Protein AF-A0A7V7DRE6-F1 (afdb_monomer_lite)

Foldseek 3Di:
DDDDDDDDPDDDPPPPVCPPVVVVVVVVVVVVCVVVQQVVQLVVLDDDDLPLPDFDDDAAPQFFRLLLVLLVLLCCLPVPSNQLQQDDPPGSSVVDQQSNLLSLLQLVLSLLVLVLCLVFDVLSVQLNVLSPPDSRADCADPVCRPDRDDHNSNSNNSSSVSSVVQRVCSSVVNTHDDLDPVSLVVLLVSLVVVLVVLVVLLVVCVPPDDPPDCSNSSSVSSSSNNVSNSLNSLVSVCVVNVVVCVVVVNNVVSVVVSD

pLDDT: mean 89.09, std 13.13, range [39.09, 98.75]

Sequence (259 aa):
MTEPLSDLATASRWSWLFGRRLPILVGVGVLLALALYYPVGAWRASVVDDNPHFAPGPLAPGQSQAIALAALLIRREIDQHGWAPNKPFFMPAAILTDMPNFQKGVMVGIGRFAREVSDLDGDLARAAELLQYPATTWMIDPSAPWAHTLSAEKQYRNAARGFESFNQKLAAQQGNFPHRRDRLAALVEAFADELDQQAALLDGVASGTSWFDRQPERVFYSGKGRAYAALMLLTSLGEDFAPDLAETGLTESWRKMLA

Secondary structure (DSSP, 8-state):
----------S-SSHHHHHTTHHHHHHHHHHHHHHHHHHHHHHHH------TT----PPPTT--HHHHHHHHHHHIIIIITT--TT--TTSGGGG-SHHHHHHHHHHHHHHHHHHHTGGG-HHHHHHHHHHTS-TT--SSBTTBTTS-PPPHHHHHHHHHHHHHHHHHHHHTTSS-----HHHHHHHHHHHHHHHHHHHHHHHHHTT---TT--HHHHHHHHHHHHHHHHHHHHHHHHHHTHHHHHHTT-HHHHHHHH-

Structure (mmCIF, N/CA/C/O backbone):
data_AF-A0A7V7DRE6-F1
#
_entry.id   AF-A0A7V7DRE6-F1
#
loop_
_atom_site.group_PDB
_atom_site.id
_atom_site.type_symbol
_atom_site.label_atom_id
_atom_site.label_alt_id
_atom_site.label_comp_id
_atom_site.label_asym_id
_atom_site.label_entity_id
_atom_site.label_seq_id
_atom_site.pdbx_PDB_ins_code
_atom_site.Cartn_x
_atom_site.Cartn_y
_atom_site.Cartn_z
_atom_site.occupancy
_atom_site.B_iso_or_equiv
_atom_site.auth_seq_id
_atom_site.auth_comp_id
_atom_site.auth_asym_id
_atom_site.auth_atom_id
_atom_site.pdbx_PDB_model_num
ATOM 1 N N . MET A 1 1 ? 21.424 -50.466 -83.106 1.00 39.09 1 MET A N 1
ATOM 2 C CA . MET A 1 1 ? 22.253 -50.917 -81.970 1.00 39.09 1 MET A CA 1
ATOM 3 C C . MET A 1 1 ? 22.238 -49.812 -80.922 1.00 39.09 1 MET A C 1
ATOM 5 O O . MET A 1 1 ? 22.469 -48.675 -81.304 1.00 39.09 1 MET A O 1
ATOM 9 N N . THR A 1 2 ? 21.905 -50.191 -79.679 1.00 41.28 2 THR A N 1
ATOM 10 C CA . THR A 1 2 ? 22.141 -49.515 -78.376 1.00 41.28 2 THR A CA 1
ATOM 11 C C . THR A 1 2 ? 21.442 -48.175 -78.048 1.00 41.28 2 THR A C 1
ATOM 13 O O . THR A 1 2 ? 21.922 -47.112 -78.424 1.00 41.28 2 THR A O 1
ATOM 16 N N . GLU A 1 3 ? 20.372 -48.248 -77.237 1.00 53.09 3 GLU A N 1
ATOM 17 C CA . GLU A 1 3 ? 20.114 -47.358 -76.067 1.00 53.09 3 GLU A CA 1
ATOM 18 C C . GLU A 1 3 ? 21.250 -47.507 -75.003 1.00 53.09 3 GLU A C 1
ATOM 20 O O . GLU A 1 3 ? 22.015 -48.463 -75.192 1.00 53.09 3 GLU A O 1
ATOM 25 N N . PRO A 1 4 ? 21.388 -46.734 -73.873 1.00 60.81 4 PRO A N 1
ATOM 26 C CA . PRO A 1 4 ? 20.390 -45.900 -73.143 1.00 60.81 4 PRO A CA 1
ATOM 27 C C . PRO A 1 4 ? 20.889 -44.604 -72.396 1.00 60.81 4 PRO A C 1
ATOM 29 O O . PRO A 1 4 ? 22.078 -44.335 -72.289 1.00 60.81 4 PRO A O 1
ATOM 32 N N . LEU A 1 5 ? 19.919 -43.872 -71.805 1.00 57.75 5 LEU A N 1
ATOM 33 C CA . LEU A 1 5 ? 19.905 -43.107 -70.522 1.00 57.75 5 LEU A CA 1
ATOM 34 C C . LEU A 1 5 ? 20.945 -41.996 -70.197 1.00 57.75 5 LEU A C 1
ATOM 36 O O . LEU A 1 5 ? 22.094 -42.278 -69.884 1.00 57.75 5 LEU A O 1
ATOM 40 N N . SER A 1 6 ? 20.456 -40.755 -70.031 1.00 51.44 6 SER A N 1
ATOM 41 C CA . SER A 1 6 ? 20.900 -39.792 -68.991 1.00 51.44 6 SER A CA 1
ATOM 42 C C . SER A 1 6 ? 19.855 -38.663 -68.891 1.00 51.44 6 SER A C 1
ATOM 44 O O . SER A 1 6 ? 19.665 -37.898 -69.831 1.00 51.44 6 SER A O 1
ATOM 46 N N . ASP A 1 7 ? 18.971 -38.671 -67.902 1.00 47.66 7 ASP A N 1
ATOM 47 C CA . ASP A 1 7 ? 19.160 -38.106 -66.556 1.00 47.66 7 ASP A CA 1
ATOM 48 C C . ASP A 1 7 ? 18.356 -36.808 -66.391 1.00 47.66 7 ASP A C 1
ATOM 50 O O . ASP A 1 7 ? 18.685 -35.740 -66.900 1.00 47.66 7 ASP A O 1
ATOM 54 N N . LEU A 1 8 ? 17.239 -36.961 -65.683 1.00 52.62 8 LEU A N 1
ATOM 55 C CA . LEU A 1 8 ? 16.728 -36.065 -64.649 1.00 52.62 8 LEU A CA 1
ATOM 56 C C . LEU A 1 8 ? 17.417 -34.685 -64.559 1.00 52.62 8 LEU A C 1
ATOM 58 O O . LEU A 1 8 ? 18.233 -34.435 -63.674 1.00 52.62 8 LEU A O 1
ATOM 62 N N . ALA A 1 9 ? 16.964 -33.712 -65.353 1.00 51.25 9 ALA A N 1
ATOM 63 C CA . ALA A 1 9 ? 17.081 -32.299 -64.978 1.00 51.25 9 ALA A CA 1
ATOM 64 C C . ALA A 1 9 ? 16.003 -31.953 -63.932 1.00 51.25 9 ALA A C 1
ATOM 66 O O . ALA A 1 9 ? 15.148 -31.084 -64.108 1.00 51.25 9 ALA A O 1
ATOM 67 N N . THR A 1 10 ? 16.037 -32.701 -62.831 1.00 51.53 10 THR A N 1
ATOM 68 C CA . THR A 1 10 ? 15.414 -32.380 -61.557 1.00 51.53 10 THR A CA 1
ATOM 69 C C . THR A 1 10 ? 15.882 -31.008 -61.080 1.00 51.53 10 THR A C 1
ATOM 71 O O . THR A 1 10 ? 17.072 -30.730 -60.979 1.00 51.53 10 THR A O 1
ATOM 74 N N . ALA A 1 11 ? 14.903 -30.173 -60.738 1.00 52.94 11 ALA A N 1
ATOM 75 C CA . ALA A 1 11 ? 14.897 -29.389 -59.508 1.00 52.94 11 ALA A CA 1
ATOM 76 C C . ALA A 1 11 ? 16.214 -28.692 -59.107 1.00 52.94 11 ALA A C 1
ATOM 78 O O . ALA A 1 11 ? 16.882 -29.115 -58.170 1.00 52.94 11 ALA A O 1
ATOM 79 N N . SER A 1 12 ? 16.559 -27.552 -59.715 1.00 56.12 12 SER A N 1
ATOM 80 C CA . SER A 1 12 ? 17.578 -26.680 -59.090 1.00 56.12 12 SER A CA 1
ATOM 81 C C . SER A 1 12 ? 17.479 -25.181 -59.377 1.00 56.12 12 SER A C 1
ATOM 83 O O . SER A 1 12 ? 18.333 -24.417 -58.939 1.00 56.12 12 SER A O 1
ATOM 85 N N . ARG A 1 13 ? 16.421 -24.690 -60.037 1.00 48.75 13 ARG A N 1
ATOM 86 C CA . ARG A 1 13 ? 16.284 -23.236 -60.272 1.00 48.75 13 ARG A CA 1
ATOM 87 C C . ARG A 1 13 ? 15.681 -22.453 -59.101 1.00 48.75 13 ARG A C 1
ATOM 89 O O . ARG A 1 13 ? 15.782 -21.231 -59.085 1.00 48.75 13 ARG A O 1
ATOM 96 N N . TRP A 1 14 ? 15.111 -23.137 -58.107 1.00 50.47 14 TRP A N 1
ATOM 97 C CA . TRP A 1 14 ? 14.490 -22.504 -56.935 1.00 50.47 14 TRP A CA 1
ATOM 98 C C . TRP A 1 14 ? 15.381 -22.508 -55.680 1.00 50.47 14 TRP A C 1
ATOM 100 O O . TRP A 1 14 ? 15.153 -21.708 -54.782 1.00 50.47 14 TRP A O 1
ATOM 110 N N . SER A 1 15 ? 16.435 -23.326 -55.598 1.00 52.41 15 SER A N 1
ATOM 111 C CA . SER A 1 15 ? 17.258 -23.438 -54.378 1.00 52.41 15 SER A CA 1
ATOM 112 C C . SER A 1 15 ? 18.244 -22.275 -54.170 1.00 52.41 15 SER A C 1
ATOM 114 O O . SER A 1 15 ? 18.598 -21.964 -53.034 1.00 52.41 15 SER A O 1
ATOM 116 N N . TRP A 1 16 ? 18.650 -21.567 -55.231 1.00 49.34 16 TRP A N 1
ATOM 117 C CA . TRP A 1 16 ? 19.646 -20.486 -55.132 1.00 49.34 16 TRP A CA 1
ATOM 118 C C . TRP A 1 16 ? 19.066 -19.118 -54.726 1.00 49.34 16 TRP A C 1
ATOM 120 O O . TRP A 1 16 ? 19.723 -18.350 -54.022 1.00 49.34 16 TRP A O 1
ATOM 130 N N . LEU A 1 17 ? 17.817 -18.814 -55.103 1.00 51.38 17 LEU A N 1
ATOM 131 C CA . LEU A 1 17 ? 17.160 -17.546 -54.740 1.00 51.38 17 LEU A CA 1
ATOM 132 C C . LEU A 1 17 ? 16.666 -17.527 -53.283 1.00 51.38 17 LEU A C 1
ATOM 134 O O . LEU A 1 17 ? 16.619 -16.459 -52.667 1.00 51.38 17 LEU A O 1
ATOM 138 N N . PHE A 1 18 ? 16.368 -18.696 -52.707 1.00 52.72 18 PHE A N 1
ATOM 139 C CA . PHE A 1 18 ? 15.939 -18.827 -51.311 1.00 52.72 18 PHE A CA 1
ATOM 140 C C . PHE A 1 18 ? 17.111 -18.963 -50.317 1.00 52.72 18 PHE A C 1
ATOM 142 O O . PHE A 1 18 ? 16.960 -18.581 -49.160 1.00 52.72 18 PHE A O 1
ATOM 149 N N . GLY A 1 19 ? 18.303 -19.399 -50.748 1.00 57.69 19 GLY A N 1
ATOM 150 C CA . GLY A 1 19 ? 19.440 -19.648 -49.845 1.00 57.69 19 GLY A CA 1
ATOM 151 C C . GLY A 1 19 ? 20.119 -18.402 -49.249 1.00 57.69 19 GLY A C 1
ATOM 152 O O . GLY A 1 19 ? 20.556 -18.438 -48.103 1.00 57.69 19 GLY A O 1
ATOM 153 N N . ARG A 1 20 ? 20.195 -17.276 -49.981 1.00 62.53 20 ARG A N 1
ATOM 154 C CA . ARG A 1 20 ? 20.875 -16.041 -49.505 1.00 62.53 20 ARG A CA 1
ATOM 155 C C . ARG A 1 20 ? 19.958 -15.022 -48.830 1.00 62.53 20 ARG A C 1
ATOM 157 O O . ARG A 1 20 ? 20.445 -14.188 -48.074 1.00 62.53 20 ARG A O 1
ATOM 164 N N . ARG A 1 21 ? 18.649 -15.066 -49.094 1.00 71.19 21 ARG A N 1
ATOM 165 C CA . ARG A 1 21 ? 17.671 -14.125 -48.513 1.00 71.19 21 ARG A CA 1
ATOM 166 C C . ARG A 1 21 ? 17.107 -14.609 -47.183 1.00 71.19 21 ARG A C 1
ATOM 168 O O . ARG A 1 21 ? 16.810 -13.783 -46.331 1.00 71.19 21 ARG A O 1
ATOM 175 N N . LEU A 1 22 ? 17.023 -15.924 -46.982 1.00 78.62 22 LEU A N 1
ATOM 176 C CA . LEU A 1 22 ? 16.570 -16.521 -45.729 1.00 78.62 22 LEU A CA 1
ATOM 177 C C . LEU A 1 22 ? 17.386 -16.067 -44.499 1.00 78.62 22 LEU A C 1
ATOM 179 O O . LEU A 1 22 ? 16.757 -15.604 -43.555 1.00 78.62 22 LEU A O 1
ATOM 183 N N . PRO A 1 23 ? 18.737 -16.085 -44.482 1.00 83.81 23 PRO A N 1
ATOM 184 C CA . PRO A 1 23 ? 19.493 -15.613 -43.316 1.00 83.81 23 PRO A CA 1
ATOM 185 C C . PRO A 1 23 ? 19.325 -14.108 -43.062 1.00 83.81 23 PRO A C 1
ATOM 187 O O . PRO A 1 23 ? 19.325 -13.685 -41.912 1.00 83.81 23 PRO A O 1
ATOM 190 N N . ILE A 1 24 ? 19.128 -13.301 -44.112 1.00 86.31 24 ILE A N 1
ATOM 191 C CA . ILE A 1 24 ? 18.864 -11.860 -43.983 1.00 86.31 24 ILE A CA 1
ATOM 192 C C . ILE A 1 24 ? 17.478 -11.630 -43.374 1.00 86.31 24 ILE A C 1
ATOM 194 O O . ILE A 1 24 ? 17.352 -10.851 -42.439 1.00 86.31 24 ILE A O 1
ATOM 198 N N . LEU A 1 25 ? 16.447 -12.328 -43.856 1.00 88.19 25 LEU A N 1
ATOM 199 C CA . LEU A 1 25 ? 15.087 -12.233 -43.315 1.00 88.19 25 LEU A CA 1
ATOM 200 C C . LEU A 1 25 ? 15.008 -12.744 -41.873 1.00 88.19 25 LEU A C 1
ATOM 202 O O . LEU A 1 25 ? 14.359 -12.115 -41.044 1.00 88.19 25 LEU A O 1
ATOM 206 N N . VAL A 1 26 ? 15.707 -13.839 -41.557 1.00 88.12 26 VAL A N 1
ATOM 207 C CA . VAL A 1 26 ? 15.845 -14.344 -40.184 1.00 88.12 26 VAL A CA 1
ATOM 208 C C . VAL A 1 26 ? 16.569 -13.317 -39.312 1.00 88.12 26 VAL A C 1
ATOM 210 O O . VAL A 1 26 ? 16.088 -13.005 -38.228 1.00 88.12 26 VAL A O 1
ATOM 213 N N . GLY A 1 27 ? 17.670 -12.730 -39.791 1.00 90.88 27 GLY A N 1
ATOM 214 C CA . GLY A 1 27 ? 18.402 -11.684 -39.073 1.00 90.88 27 GLY A CA 1
ATOM 215 C C . GLY A 1 27 ? 17.555 -10.438 -38.803 1.00 90.88 27 GLY A C 1
ATOM 216 O O . GLY A 1 27 ? 17.507 -9.959 -37.674 1.00 90.88 27 GLY A O 1
ATOM 217 N N . VAL A 1 28 ? 16.822 -9.952 -39.809 1.00 92.00 28 VAL A N 1
ATOM 218 C CA . VAL A 1 28 ? 15.864 -8.841 -39.674 1.00 92.00 28 VAL A CA 1
ATOM 219 C C . VAL A 1 28 ? 14.754 -9.202 -38.685 1.00 92.00 28 VAL A C 1
ATOM 221 O O . VAL A 1 28 ? 14.414 -8.388 -37.832 1.00 92.00 28 VAL A O 1
ATOM 224 N N . GLY A 1 29 ? 14.227 -10.427 -38.749 1.00 92.94 29 GLY A N 1
ATOM 225 C CA . GLY A 1 29 ? 13.219 -10.924 -37.813 1.00 92.94 29 GLY A CA 1
ATOM 226 C C . GLY A 1 29 ? 13.711 -10.950 -36.364 1.00 92.94 29 GLY A C 1
ATOM 227 O O . GLY A 1 29 ? 13.001 -10.489 -35.475 1.00 92.94 29 GLY A O 1
ATOM 228 N N . VAL A 1 30 ? 14.940 -11.414 -36.118 1.00 91.25 30 VAL A N 1
ATOM 229 C CA . VAL A 1 30 ? 15.561 -11.411 -34.781 1.00 91.25 30 VAL A CA 1
ATOM 230 C C . VAL A 1 30 ? 15.785 -9.985 -34.280 1.00 91.25 30 VAL A C 1
ATOM 232 O O . VAL A 1 30 ? 15.459 -9.685 -33.134 1.00 91.25 30 VAL A O 1
ATOM 235 N N . LEU A 1 31 ? 16.291 -9.086 -35.128 1.00 91.19 31 LEU A N 1
ATOM 236 C CA . LEU A 1 31 ? 16.482 -7.679 -34.764 1.00 91.19 31 LEU A CA 1
ATOM 237 C C . LEU A 1 31 ? 15.157 -6.996 -34.417 1.00 91.19 31 LEU A C 1
ATOM 239 O O . LEU A 1 31 ? 15.080 -6.292 -33.414 1.00 91.19 31 LEU A O 1
ATOM 243 N N . LEU A 1 32 ? 14.106 -7.239 -35.203 1.00 93.06 32 LEU A N 1
ATOM 244 C CA . LEU A 1 32 ? 12.763 -6.741 -34.910 1.00 93.06 32 LEU A CA 1
ATOM 245 C C . LEU A 1 32 ? 12.221 -7.319 -33.602 1.00 93.06 32 LEU A C 1
ATOM 247 O O . LEU A 1 32 ? 11.666 -6.573 -32.802 1.00 93.06 32 LEU A O 1
ATOM 251 N N . ALA A 1 33 ? 12.413 -8.614 -33.346 1.00 90.00 33 ALA A N 1
ATOM 252 C CA . ALA A 1 33 ? 11.997 -9.235 -32.092 1.00 90.00 33 ALA A CA 1
ATOM 253 C C . ALA A 1 33 ? 12.708 -8.608 -30.880 1.00 90.00 33 ALA A C 1
ATOM 255 O O . ALA A 1 33 ? 12.054 -8.294 -29.888 1.00 90.00 33 ALA A O 1
ATOM 256 N N . LEU A 1 34 ? 14.018 -8.355 -30.973 1.00 88.94 34 LEU A N 1
ATOM 257 C CA . LEU A 1 34 ? 14.787 -7.672 -29.927 1.00 88.94 34 LEU A CA 1
ATOM 258 C C . LEU A 1 34 ? 14.337 -6.217 -29.734 1.00 88.94 34 LEU A C 1
ATOM 260 O O . LEU A 1 34 ? 14.198 -5.766 -28.599 1.00 88.94 34 LEU A O 1
ATOM 264 N N . ALA A 1 35 ? 14.063 -5.496 -30.825 1.00 90.31 35 ALA A N 1
ATOM 265 C CA . ALA A 1 35 ? 13.578 -4.119 -30.772 1.00 90.31 35 ALA A CA 1
ATOM 266 C C . ALA A 1 35 ? 12.166 -4.018 -30.167 1.00 90.31 35 ALA A C 1
ATOM 268 O O . ALA A 1 35 ? 11.882 -3.084 -29.420 1.00 90.31 35 ALA A O 1
ATOM 269 N N . LEU A 1 36 ? 11.289 -4.985 -30.460 1.00 94.06 36 LEU A N 1
ATOM 270 C CA . LEU A 1 36 ? 9.908 -5.017 -29.971 1.00 94.06 36 LEU A CA 1
ATOM 271 C C . LEU A 1 36 ? 9.765 -5.609 -28.565 1.00 94.06 36 LEU A C 1
ATOM 273 O O . LEU A 1 36 ? 8.758 -5.350 -27.907 1.00 94.06 36 LEU A O 1
ATOM 277 N N . TYR A 1 37 ? 10.756 -6.364 -28.084 1.00 93.50 37 TYR A N 1
ATOM 278 C CA . TYR A 1 37 ? 10.716 -7.035 -26.782 1.00 93.50 37 TYR A CA 1
ATOM 279 C C . TYR A 1 37 ? 10.387 -6.075 -25.630 1.00 93.50 37 TYR A C 1
ATOM 281 O O . TYR A 1 37 ? 9.471 -6.332 -24.846 1.00 93.50 37 TYR A O 1
ATOM 289 N N . TYR A 1 38 ? 11.087 -4.942 -25.561 1.00 92.25 38 TYR A N 1
ATOM 290 C CA . TYR A 1 38 ? 10.862 -3.928 -24.532 1.00 92.25 38 TYR A CA 1
ATOM 291 C C . TYR A 1 38 ? 9.513 -3.205 -24.662 1.00 92.25 38 TYR A C 1
ATOM 293 O O . TYR A 1 38 ? 8.761 -3.242 -23.692 1.00 92.25 38 TYR A O 1
ATOM 301 N N . PRO A 1 39 ? 9.145 -2.574 -25.796 1.00 92.94 39 PRO A N 1
ATOM 302 C CA . PRO A 1 39 ? 7.887 -1.832 -25.885 1.00 92.94 39 PRO A CA 1
ATOM 303 C C . PRO A 1 39 ? 6.652 -2.732 -25.754 1.00 92.94 39 PRO A C 1
ATOM 305 O O . PRO A 1 39 ? 5.734 -2.390 -25.014 1.00 92.94 39 PRO A O 1
ATOM 308 N N . VAL A 1 40 ? 6.630 -3.905 -26.400 1.00 92.88 40 VAL A N 1
ATOM 309 C CA . VAL A 1 40 ? 5.489 -4.835 -26.306 1.00 92.88 40 VAL A CA 1
ATOM 310 C C . VAL A 1 40 ? 5.401 -5.442 -24.908 1.00 92.88 40 VAL A C 1
ATOM 312 O O . VAL A 1 40 ? 4.314 -5.532 -24.337 1.00 92.88 40 VAL A O 1
ATOM 315 N N . GLY A 1 41 ? 6.540 -5.837 -24.334 1.00 92.31 41 GLY A N 1
ATOM 316 C CA . GLY A 1 41 ? 6.580 -6.389 -22.986 1.00 92.31 41 GLY A CA 1
ATOM 317 C C . GLY A 1 41 ? 6.180 -5.368 -21.920 1.00 92.31 41 GLY A C 1
ATOM 318 O O . GLY A 1 41 ? 5.417 -5.707 -21.021 1.00 92.31 41 GLY A O 1
ATOM 319 N N . ALA A 1 42 ? 6.643 -4.121 -22.035 1.00 91.75 42 ALA A N 1
ATOM 320 C CA . ALA A 1 42 ? 6.281 -3.034 -21.132 1.00 91.75 42 ALA A CA 1
ATOM 321 C C . ALA A 1 42 ? 4.793 -2.691 -21.247 1.00 91.75 42 ALA A C 1
ATOM 323 O O . ALA A 1 42 ? 4.120 -2.594 -20.228 1.00 91.75 42 ALA A O 1
ATOM 324 N N . TRP A 1 43 ? 4.256 -2.599 -22.468 1.00 92.19 43 TRP A N 1
ATOM 325 C CA . TRP A 1 43 ? 2.826 -2.383 -22.695 1.00 92.19 43 TRP A CA 1
ATOM 326 C C . TRP A 1 43 ? 1.967 -3.483 -22.063 1.00 92.19 43 TRP A C 1
ATOM 328 O O . TRP A 1 43 ? 0.983 -3.186 -21.395 1.00 92.19 43 TRP A O 1
ATOM 338 N N . ARG A 1 44 ? 2.364 -4.753 -22.214 1.00 91.94 44 ARG A N 1
ATOM 339 C CA . ARG A 1 44 ? 1.642 -5.884 -21.618 1.00 91.94 44 ARG A CA 1
ATOM 340 C C . ARG A 1 44 ? 1.747 -5.929 -20.092 1.00 91.94 44 ARG A C 1
ATOM 342 O O . ARG A 1 44 ? 0.808 -6.379 -19.446 1.00 91.94 44 ARG A O 1
ATOM 349 N N . ALA A 1 45 ? 2.892 -5.540 -19.534 1.00 90.50 45 ALA A N 1
ATOM 350 C CA . ALA A 1 45 ? 3.122 -5.552 -18.093 1.00 90.50 45 ALA A CA 1
ATOM 351 C C . ALA A 1 45 ? 2.498 -4.345 -17.379 1.00 90.50 45 ALA A C 1
ATOM 353 O O . ALA A 1 45 ? 2.180 -4.452 -16.204 1.00 90.50 45 ALA A O 1
ATOM 354 N N . SER A 1 46 ? 2.349 -3.208 -18.062 1.00 92.25 46 SER A N 1
ATOM 355 C CA . SER A 1 46 ? 1.915 -1.947 -17.464 1.00 92.25 46 SER A CA 1
ATOM 356 C C . SER A 1 46 ? 0.445 -1.976 -17.060 1.00 92.25 46 SER A C 1
ATOM 358 O O . SER A 1 46 ? -0.440 -1.767 -17.889 1.00 92.25 46 SER A O 1
ATOM 360 N N . VAL A 1 47 ? 0.195 -2.155 -15.765 1.00 93.31 47 VAL A N 1
ATOM 361 C CA . VAL A 1 47 ? -1.142 -2.090 -15.170 1.00 93.31 47 VAL A CA 1
ATOM 362 C C . VAL A 1 47 ? -1.116 -1.124 -13.988 1.00 93.31 47 VAL A C 1
ATOM 364 O O . VAL A 1 47 ? -0.413 -1.348 -13.007 1.00 93.31 47 VAL A O 1
ATOM 367 N N . VAL A 1 48 ? -1.882 -0.038 -14.088 1.00 95.56 48 VAL A N 1
ATOM 368 C CA . VAL A 1 48 ? -2.199 0.851 -12.962 1.00 95.56 48 VAL A CA 1
ATOM 369 C C . VAL A 1 48 ? -3.661 0.600 -12.620 1.00 95.56 48 VAL A C 1
ATOM 371 O O . VAL A 1 48 ? -4.545 1.102 -13.305 1.00 95.56 48 VAL A O 1
ATOM 374 N N . ASP A 1 49 ? -3.899 -0.241 -11.617 1.00 94.56 49 ASP A N 1
ATOM 375 C CA . ASP A 1 49 ? -5.243 -0.631 -11.187 1.00 94.56 49 ASP A CA 1
ATOM 376 C C . ASP A 1 49 ? -5.712 0.256 -10.027 1.00 94.56 49 ASP A C 1
ATOM 378 O O . ASP A 1 49 ? -5.426 0.001 -8.852 1.00 94.56 49 ASP A O 1
ATOM 382 N N . ASP A 1 50 ? -6.416 1.323 -10.385 1.00 95.00 50 ASP A N 1
ATOM 383 C CA . ASP A 1 50 ? -6.997 2.326 -9.495 1.00 95.00 50 ASP A CA 1
ATOM 384 C C . ASP A 1 50 ? -8.521 2.179 -9.350 1.00 95.00 50 ASP A C 1
ATOM 386 O O . ASP A 1 50 ? -9.208 3.150 -9.041 1.00 95.00 50 ASP A O 1
ATOM 390 N N . ASN A 1 51 ? -9.059 0.970 -9.557 1.00 96.44 51 ASN A N 1
ATOM 391 C CA . ASN A 1 51 ? -10.493 0.704 -9.455 1.00 96.44 51 ASN A CA 1
ATOM 392 C C . ASN A 1 51 ? -11.032 0.978 -8.030 1.00 96.44 51 ASN A C 1
ATOM 394 O O . ASN A 1 51 ? -10.763 0.183 -7.124 1.00 96.44 51 ASN A O 1
ATOM 398 N N . PRO A 1 52 ? -11.869 2.014 -7.821 1.00 94.69 52 PRO A N 1
ATOM 399 C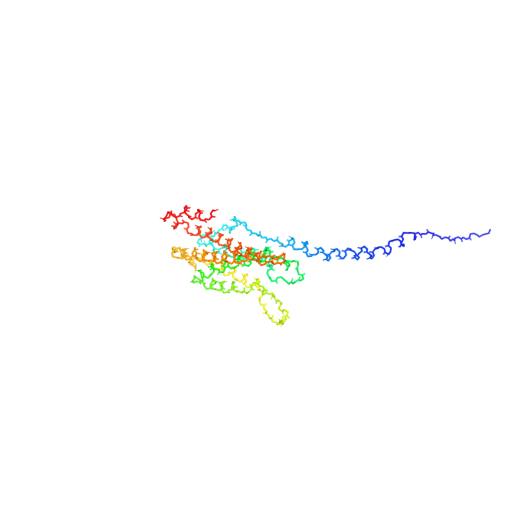 CA . PRO A 1 52 ? -12.373 2.376 -6.493 1.00 94.69 52 PRO A CA 1
ATOM 400 C C . PRO A 1 52 ? -13.408 1.381 -5.945 1.00 94.69 52 PRO A C 1
ATOM 402 O O . PRO A 1 52 ? -13.798 1.460 -4.785 1.00 94.69 52 PRO A O 1
ATOM 405 N N . HIS A 1 53 ? -13.873 0.439 -6.768 1.00 94.12 53 HIS A N 1
ATOM 406 C CA . HIS A 1 53 ? -14.843 -0.588 -6.384 1.00 94.12 53 HIS A CA 1
ATOM 407 C C . HIS A 1 53 ? -14.187 -1.922 -6.014 1.00 94.12 53 HIS A C 1
ATOM 409 O O . HIS A 1 53 ? -14.867 -2.943 -5.907 1.00 94.12 53 HIS A O 1
ATOM 415 N N . PHE A 1 54 ? -12.862 -1.951 -5.862 1.00 95.12 54 PHE A N 1
ATOM 416 C CA . PHE A 1 54 ? -12.157 -3.144 -5.423 1.00 95.12 54 PHE A CA 1
ATOM 417 C C . PHE A 1 54 ? -12.457 -3.445 -3.948 1.00 95.12 54 PHE A C 1
ATOM 419 O O . PHE A 1 54 ? -12.141 -2.659 -3.068 1.00 95.12 54 PHE A O 1
ATOM 426 N N . ALA A 1 55 ? -13.035 -4.599 -3.643 1.00 93.38 55 ALA A N 1
ATOM 427 C CA . ALA A 1 55 ? -13.396 -4.945 -2.272 1.00 93.38 55 ALA A CA 1
ATOM 428 C C . ALA A 1 55 ? -13.064 -6.409 -1.970 1.00 93.38 55 ALA A C 1
ATOM 430 O O . ALA A 1 55 ? -13.034 -7.237 -2.891 1.00 93.38 55 ALA A O 1
ATOM 431 N N . PRO A 1 56 ? -12.814 -6.758 -0.695 1.00 92.62 56 PRO A N 1
ATOM 432 C CA . PRO A 1 56 ? -12.835 -8.149 -0.275 1.00 92.62 56 PRO A CA 1
ATOM 433 C C . PRO A 1 56 ? -14.196 -8.792 -0.577 1.00 92.62 56 PRO A C 1
ATOM 435 O O . PRO A 1 56 ? -15.233 -8.133 -0.637 1.00 92.62 56 PRO A O 1
ATOM 438 N N . GLY A 1 57 ? -14.185 -10.110 -0.790 1.00 90.56 57 GLY A N 1
ATOM 439 C CA . GLY A 1 57 ? -15.421 -10.888 -0.868 1.00 90.56 57 GLY A CA 1
ATOM 440 C C . GLY A 1 57 ? -16.145 -10.955 0.486 1.00 90.56 57 GLY A C 1
ATOM 441 O O . GLY A 1 57 ? -15.654 -10.415 1.476 1.00 90.56 57 GLY A O 1
ATOM 442 N N . PRO A 1 58 ? -17.292 -11.654 0.559 1.00 90.75 58 PRO A N 1
ATOM 443 C CA . PRO A 1 58 ? -18.035 -11.816 1.806 1.00 90.75 58 PRO A CA 1
ATOM 444 C C . PRO A 1 58 ? -17.149 -12.362 2.933 1.00 90.75 58 PRO A C 1
ATOM 446 O O . PRO A 1 58 ? -16.500 -13.397 2.766 1.00 90.75 58 PRO A O 1
ATOM 449 N N . LEU A 1 59 ? -17.140 -11.669 4.072 1.00 93.88 59 LEU A N 1
ATOM 450 C CA . LEU A 1 59 ? -16.362 -12.050 5.246 1.00 93.88 59 LEU A CA 1
ATOM 451 C C . LEU A 1 59 ? -17.207 -12.795 6.284 1.00 93.88 59 LEU A C 1
ATOM 453 O O . LEU A 1 59 ? -18.432 -12.663 6.340 1.00 93.88 59 LEU A O 1
ATOM 457 N N . ALA A 1 60 ? -16.536 -13.583 7.123 1.00 92.19 60 ALA A N 1
ATOM 458 C CA . ALA A 1 60 ? -17.163 -14.212 8.277 1.00 92.19 60 ALA A CA 1
ATOM 459 C C . ALA A 1 60 ? -17.502 -13.161 9.356 1.00 92.19 60 ALA A C 1
ATOM 461 O O . ALA A 1 60 ? -16.825 -12.134 9.448 1.00 92.19 60 ALA A O 1
ATOM 462 N N . PRO A 1 61 ? -18.509 -13.411 10.214 1.00 89.12 61 PRO A N 1
ATOM 463 C CA . PRO A 1 61 ? -18.845 -12.499 11.304 1.00 89.12 61 PRO A CA 1
ATOM 464 C C . PRO A 1 61 ? -17.638 -12.177 12.196 1.00 89.12 61 PRO A C 1
ATOM 466 O O . PRO A 1 61 ? -16.879 -13.071 12.569 1.00 89.12 61 PRO A O 1
ATOM 469 N N . GLY A 1 62 ? -17.483 -10.899 12.549 1.00 90.25 62 GLY A N 1
ATOM 470 C CA . GLY A 1 62 ? -16.403 -10.400 13.407 1.00 90.25 62 GLY A CA 1
ATOM 471 C C . GLY A 1 62 ? -15.098 -10.062 12.682 1.00 90.25 62 GLY A C 1
ATOM 472 O O . GLY A 1 62 ? -14.240 -9.419 13.277 1.00 90.25 62 GLY A O 1
ATOM 473 N N . GLN A 1 63 ? -14.937 -10.450 11.415 1.00 95.50 63 GLN A N 1
ATOM 474 C CA . GLN A 1 63 ? -13.789 -10.039 10.604 1.00 95.50 63 GLN A CA 1
ATOM 475 C C . GLN A 1 63 ? -13.848 -8.551 10.242 1.00 95.50 63 GLN A C 1
ATOM 477 O O . GLN A 1 63 ? -14.930 -7.990 10.098 1.00 95.50 63 GLN A O 1
ATOM 482 N N . SER A 1 64 ? -12.675 -7.943 10.047 1.00 96.62 64 SER A N 1
ATOM 483 C CA . SER A 1 64 ? -12.539 -6.560 9.584 1.00 96.62 64 SER A CA 1
ATOM 484 C C . SER A 1 64 ? -12.357 -6.513 8.068 1.00 96.62 64 SER A C 1
ATOM 486 O O . SER A 1 64 ? -11.480 -7.181 7.503 1.00 96.62 64 SER A O 1
ATOM 488 N N . GLN A 1 65 ? -13.157 -5.670 7.423 1.00 97.12 65 GLN A N 1
ATOM 489 C CA . GLN A 1 65 ? -13.067 -5.340 6.007 1.00 97.12 65 GLN A CA 1
ATOM 490 C C . GLN A 1 65 ? -11.751 -4.634 5.696 1.00 97.12 65 GLN A C 1
ATOM 492 O O . GLN A 1 65 ? -11.084 -4.988 4.724 1.00 97.12 65 GLN A O 1
ATOM 497 N N . ALA A 1 66 ? -11.316 -3.690 6.538 1.00 97.44 66 ALA A N 1
ATOM 498 C CA . ALA A 1 66 ? -10.073 -2.954 6.315 1.00 97.44 66 ALA A CA 1
ATOM 499 C C . ALA A 1 66 ? -8.834 -3.862 6.387 1.00 97.44 66 ALA A C 1
ATOM 501 O O . ALA A 1 66 ? -7.945 -3.774 5.537 1.00 97.44 66 ALA A O 1
ATOM 502 N N . ILE A 1 67 ? -8.792 -4.788 7.353 1.00 98.06 67 ILE A N 1
ATOM 503 C CA . ILE A 1 67 ? -7.715 -5.783 7.470 1.00 98.06 67 ILE A CA 1
ATOM 504 C C . ILE A 1 67 ? -7.718 -6.732 6.262 1.00 98.06 67 ILE A C 1
ATOM 506 O O . ILE A 1 67 ? -6.659 -7.006 5.690 1.00 98.06 67 ILE A O 1
ATOM 510 N N . ALA A 1 68 ? -8.894 -7.222 5.851 1.00 98.44 68 ALA A N 1
ATOM 511 C CA . ALA A 1 68 ? -9.021 -8.092 4.683 1.00 98.44 68 ALA A CA 1
ATOM 512 C C . ALA A 1 68 ? -8.560 -7.394 3.398 1.00 98.44 68 ALA A C 1
ATOM 514 O O . ALA A 1 68 ? -7.799 -7.964 2.612 1.00 98.44 68 ALA A O 1
ATOM 515 N N . LEU A 1 69 ? -8.986 -6.145 3.202 1.00 98.62 69 LEU A N 1
ATOM 516 C CA . LEU A 1 69 ? -8.615 -5.335 2.054 1.00 98.62 69 LEU A CA 1
ATOM 517 C C . LEU A 1 69 ? -7.106 -5.065 2.017 1.00 98.62 69 LEU A C 1
ATOM 519 O O . LEU A 1 69 ? -6.507 -5.178 0.950 1.00 98.62 69 LEU A O 1
ATOM 523 N N . ALA A 1 70 ? -6.475 -4.747 3.153 1.00 98.69 70 ALA A N 1
ATOM 524 C CA . ALA A 1 70 ? -5.032 -4.517 3.220 1.00 98.69 70 ALA A CA 1
ATOM 525 C C . ALA A 1 70 ? -4.242 -5.730 2.699 1.00 98.69 70 ALA A C 1
ATOM 527 O O . ALA A 1 70 ? -3.368 -5.583 1.841 1.00 98.69 70 ALA A O 1
ATOM 528 N N . ALA A 1 71 ? -4.592 -6.940 3.151 1.00 98.69 71 ALA A N 1
ATOM 529 C CA . ALA A 1 71 ? -4.003 -8.171 2.626 1.00 98.69 71 ALA A CA 1
ATOM 530 C C . ALA A 1 71 ? -4.253 -8.325 1.121 1.00 98.69 71 ALA A C 1
ATOM 532 O O . ALA A 1 71 ? -3.334 -8.620 0.352 1.00 98.69 71 ALA A O 1
ATOM 533 N N . LEU A 1 72 ? -5.499 -8.111 0.702 1.00 98.31 72 LEU A N 1
ATOM 534 C CA . LEU A 1 72 ? -5.935 -8.327 -0.668 1.00 98.31 72 LEU A CA 1
ATOM 535 C C . LEU A 1 72 ? -5.252 -7.370 -1.657 1.00 98.31 72 LEU A C 1
ATOM 537 O O . LEU A 1 72 ? -4.835 -7.808 -2.727 1.00 98.31 72 LEU A O 1
ATOM 541 N N . LEU A 1 73 ? -5.073 -6.098 -1.296 1.00 98.56 73 LEU A N 1
ATOM 542 C CA . LEU A 1 73 ? -4.338 -5.121 -2.101 1.00 98.56 73 LEU A CA 1
ATOM 543 C C . LEU A 1 73 ? -2.869 -5.522 -2.269 1.00 98.56 73 LEU A C 1
ATOM 545 O O . LEU A 1 73 ? -2.353 -5.493 -3.387 1.00 98.56 73 LEU A O 1
ATOM 549 N N . ILE A 1 74 ? -2.207 -5.974 -1.196 1.00 98.56 74 ILE A N 1
ATOM 550 C CA . ILE A 1 74 ? -0.827 -6.474 -1.285 1.00 98.56 74 ILE A CA 1
ATOM 551 C C . ILE A 1 74 ? -0.751 -7.661 -2.257 1.00 98.56 74 ILE A C 1
ATOM 553 O O . ILE A 1 74 ? 0.102 -7.691 -3.147 1.00 98.56 74 ILE A O 1
ATOM 557 N N . ARG A 1 75 ? -1.654 -8.639 -2.103 1.00 98.25 75 ARG A N 1
ATOM 558 C CA . ARG A 1 75 ? -1.740 -9.819 -2.979 1.00 98.25 75 ARG A CA 1
ATOM 559 C C . ARG A 1 75 ? -1.989 -9.424 -4.428 1.00 98.25 75 ARG A C 1
ATOM 561 O O . ARG A 1 75 ? -1.347 -9.969 -5.318 1.00 98.25 75 ARG A O 1
ATOM 568 N N . ARG A 1 76 ? -2.881 -8.467 -4.675 1.00 97.62 76 ARG A N 1
ATOM 569 C CA . ARG A 1 76 ? -3.182 -7.962 -6.016 1.00 97.62 76 ARG A CA 1
ATOM 570 C C . ARG A 1 76 ? -1.932 -7.400 -6.690 1.00 97.62 76 ARG A C 1
ATOM 572 O O . ARG A 1 76 ? -1.578 -7.850 -7.777 1.00 97.62 76 ARG A O 1
ATOM 579 N N . GLU A 1 77 ? -1.221 -6.488 -6.028 1.00 97.56 77 GLU A N 1
ATOM 580 C CA . GLU A 1 77 ? -0.036 -5.858 -6.625 1.00 97.56 77 GLU A CA 1
ATOM 581 C C . GLU A 1 77 ? 1.105 -6.844 -6.886 1.00 97.56 77 GLU A C 1
ATOM 583 O O . GLU A 1 77 ? 1.843 -6.712 -7.862 1.00 97.56 77 GLU A O 1
ATOM 588 N N . ILE A 1 78 ? 1.261 -7.850 -6.027 1.00 95.62 78 ILE A N 1
ATOM 589 C CA . ILE A 1 78 ? 2.398 -8.769 -6.112 1.00 95.62 78 ILE A CA 1
ATOM 590 C C . ILE A 1 78 ? 2.088 -9.988 -6.969 1.00 95.62 78 ILE A C 1
ATOM 592 O O . ILE A 1 78 ? 2.905 -10.359 -7.815 1.00 95.62 78 ILE A O 1
ATOM 596 N N . ASP A 1 79 ? 0.955 -10.637 -6.713 1.00 96.06 79 ASP A N 1
ATOM 597 C CA . ASP A 1 79 ? 0.626 -11.948 -7.264 1.00 96.06 79 ASP A CA 1
ATOM 598 C C . ASP A 1 79 ? -0.218 -11.841 -8.545 1.00 96.06 79 ASP A C 1
ATOM 600 O O . ASP A 1 79 ? -0.081 -12.704 -9.410 1.00 96.06 79 ASP A O 1
ATOM 604 N N . GLN A 1 80 ? -1.041 -10.794 -8.709 1.00 94.44 80 GLN A N 1
ATOM 605 C CA . GLN A 1 80 ? -1.856 -10.604 -9.922 1.00 94.44 80 GLN A CA 1
ATOM 606 C C . GLN A 1 80 ? -1.161 -9.710 -10.953 1.00 94.44 80 GLN A C 1
ATOM 608 O O . GLN A 1 80 ? -0.966 -10.125 -12.094 1.00 94.44 80 GLN A O 1
ATOM 613 N N . HIS A 1 81 ? -0.746 -8.507 -10.549 1.00 93.81 81 HIS A N 1
ATOM 614 C CA . HIS A 1 81 ? -0.133 -7.529 -11.461 1.00 93.81 81 HIS A CA 1
ATOM 615 C C . HIS A 1 81 ? 1.368 -7.757 -11.651 1.00 93.81 81 HIS A C 1
ATOM 617 O O . HIS A 1 81 ? 1.948 -7.373 -12.664 1.00 93.81 81 HIS A O 1
ATOM 623 N N . GLY A 1 82 ? 1.996 -8.446 -10.699 1.00 93.06 82 GLY A N 1
ATOM 624 C CA . GLY A 1 82 ? 3.432 -8.651 -10.673 1.00 93.06 82 GLY A CA 1
ATOM 625 C C . GLY A 1 82 ? 4.155 -7.425 -10.126 1.00 93.06 82 GLY A C 1
ATOM 626 O O . GLY A 1 82 ? 3.974 -6.296 -10.577 1.00 93.06 82 GLY A O 1
ATOM 627 N N . TRP A 1 83 ? 5.040 -7.658 -9.161 1.00 95.25 83 TRP A N 1
ATOM 628 C CA . TRP A 1 83 ? 5.803 -6.580 -8.540 1.00 95.25 83 TRP A CA 1
ATOM 629 C C . TRP A 1 83 ? 6.856 -6.013 -9.502 1.00 95.25 83 TRP A C 1
ATOM 631 O O . TRP A 1 83 ? 7.886 -6.647 -9.741 1.00 95.25 83 TRP A O 1
ATOM 641 N N . ALA A 1 84 ? 6.590 -4.844 -10.081 1.00 95.19 84 ALA A N 1
ATOM 642 C CA . ALA A 1 84 ? 7.467 -4.170 -11.035 1.00 95.19 84 ALA A CA 1
ATOM 643 C C . ALA A 1 84 ? 8.698 -3.452 -10.411 1.00 95.19 84 ALA A C 1
ATOM 645 O O . ALA A 1 84 ? 9.750 -3.444 -11.054 1.00 95.19 84 ALA A O 1
ATOM 646 N N . PRO A 1 85 ? 8.644 -2.885 -9.181 1.00 95.19 85 PRO A N 1
ATOM 647 C CA . PRO A 1 85 ? 9.714 -2.051 -8.618 1.00 95.19 85 PRO A CA 1
ATOM 648 C C . PRO A 1 85 ? 11.106 -2.669 -8.497 1.00 95.19 85 PRO A C 1
ATOM 650 O O . PRO A 1 85 ? 12.083 -1.925 -8.477 1.00 95.19 85 PRO A O 1
ATOM 653 N N . ASN A 1 86 ? 11.222 -3.992 -8.399 1.00 92.38 86 ASN A N 1
ATOM 654 C CA . ASN A 1 86 ? 12.509 -4.684 -8.294 1.00 92.38 86 ASN A CA 1
ATOM 655 C C . ASN A 1 86 ? 12.823 -5.558 -9.519 1.00 92.38 86 ASN A C 1
ATOM 657 O O . ASN A 1 86 ? 13.679 -6.444 -9.443 1.00 92.38 86 ASN A O 1
ATOM 661 N N . LYS A 1 87 ? 12.115 -5.361 -10.640 1.00 91.25 87 LYS A N 1
ATOM 662 C CA . LYS A 1 87 ? 12.389 -6.129 -11.855 1.00 91.25 87 LYS A CA 1
ATOM 663 C C . LYS A 1 87 ? 13.761 -5.746 -12.418 1.00 91.25 87 LYS A C 1
ATOM 665 O O . LYS A 1 87 ? 14.071 -4.559 -12.519 1.00 91.25 87 LYS A O 1
ATOM 670 N N . PRO A 1 88 ? 14.591 -6.733 -12.797 1.00 88.75 88 PRO A N 1
ATOM 671 C CA . PRO A 1 88 ? 15.926 -6.465 -13.307 1.00 88.75 88 PRO A CA 1
ATOM 672 C C . PRO A 1 88 ? 15.865 -5.818 -14.695 1.00 88.75 88 PRO A C 1
ATOM 674 O O . PRO A 1 88 ? 14.906 -6.012 -15.441 1.00 88.75 88 PRO A O 1
ATOM 677 N N . PHE A 1 89 ? 16.928 -5.103 -15.070 1.00 88.00 89 PHE A N 1
ATOM 678 C CA . PHE A 1 89 ? 16.999 -4.289 -16.294 1.00 88.00 89 PHE A CA 1
ATOM 679 C C . PHE A 1 89 ? 16.678 -5.042 -17.602 1.00 88.00 89 PHE A C 1
ATOM 681 O O . PHE A 1 89 ? 16.258 -4.426 -18.580 1.00 88.00 89 PHE A O 1
ATOM 688 N N . PHE A 1 90 ? 16.869 -6.366 -17.639 1.00 87.44 90 PHE A N 1
ATOM 689 C CA . PHE A 1 90 ? 16.584 -7.218 -18.802 1.00 87.44 90 PHE A CA 1
ATOM 690 C C . PHE A 1 90 ? 15.106 -7.634 -18.926 1.00 87.44 90 PHE A C 1
ATOM 692 O O . PHE A 1 90 ? 14.721 -8.290 -19.897 1.00 87.44 90 PHE A O 1
ATOM 699 N N . MET A 1 91 ? 14.262 -7.282 -17.953 1.00 91.12 91 MET A N 1
ATOM 700 C CA . MET A 1 91 ? 12.816 -7.465 -18.046 1.00 91.12 91 MET A CA 1
ATOM 701 C C . MET A 1 91 ? 12.152 -6.192 -18.588 1.00 91.12 91 MET A C 1
ATOM 703 O O . MET A 1 91 ? 12.478 -5.100 -18.124 1.00 91.12 91 MET A O 1
ATOM 707 N N . PRO A 1 92 ? 11.165 -6.298 -19.498 1.00 91.50 92 PRO A N 1
ATOM 708 C CA . PRO A 1 92 ? 10.496 -5.134 -20.075 1.00 91.50 92 PRO A CA 1
ATOM 709 C C . PRO A 1 92 ? 9.850 -4.213 -19.036 1.00 91.50 92 PRO A C 1
ATOM 711 O O . PRO A 1 92 ? 9.864 -3.003 -19.207 1.00 91.50 92 PRO A O 1
ATOM 714 N N . ALA A 1 93 ? 9.356 -4.758 -17.920 1.00 90.62 93 ALA A N 1
ATOM 715 C CA . ALA A 1 93 ? 8.778 -3.967 -16.833 1.00 90.62 93 ALA A CA 1
ATOM 716 C C . ALA A 1 93 ? 9.770 -2.972 -16.188 1.00 90.62 93 ALA A C 1
ATOM 718 O O . ALA A 1 93 ? 9.335 -1.993 -15.591 1.00 90.62 9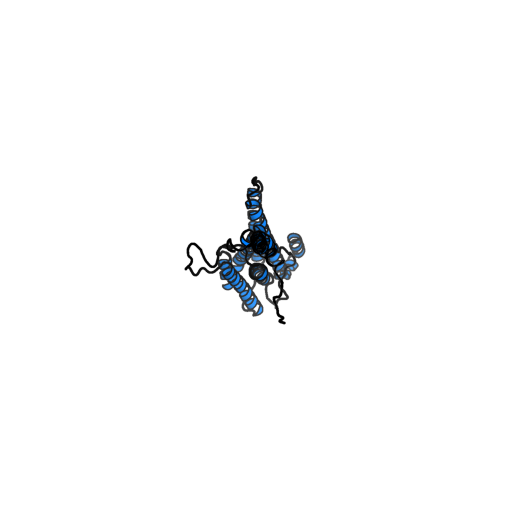3 ALA A O 1
ATOM 719 N N . ALA A 1 94 ? 11.086 -3.172 -16.331 1.00 89.06 94 ALA A N 1
ATOM 720 C CA . ALA A 1 94 ? 12.099 -2.300 -15.732 1.00 89.06 94 ALA A CA 1
ATOM 721 C C . ALA A 1 94 ? 12.159 -0.893 -16.353 1.00 89.06 94 ALA A C 1
ATO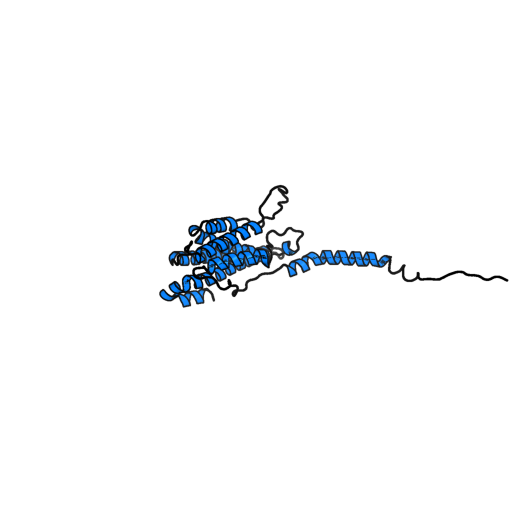M 723 O O . ALA A 1 94 ? 12.708 0.019 -15.740 1.00 89.06 94 ALA A O 1
ATOM 724 N N . ILE A 1 95 ? 11.605 -0.696 -17.557 1.00 89.75 95 ILE A N 1
ATOM 725 C CA . ILE A 1 95 ? 11.546 0.634 -18.190 1.00 89.75 95 ILE A CA 1
ATOM 726 C C . ILE A 1 95 ? 10.312 1.436 -17.760 1.00 89.75 95 ILE A C 1
ATOM 728 O O . ILE A 1 95 ? 10.232 2.634 -18.056 1.00 89.75 95 ILE A O 1
ATOM 732 N N . LEU A 1 96 ? 9.352 0.778 -17.096 1.00 93.12 96 LEU A N 1
ATOM 733 C CA . LEU A 1 96 ? 8.118 1.398 -16.633 1.00 93.12 96 LEU A CA 1
ATOM 734 C C . LEU A 1 96 ? 8.417 2.413 -15.534 1.00 93.12 96 LEU A C 1
ATOM 736 O O . LEU A 1 96 ? 9.302 2.228 -14.701 1.00 93.12 96 LEU A O 1
ATOM 740 N N . THR A 1 97 ? 7.647 3.493 -15.532 1.00 91.88 97 THR A N 1
ATOM 741 C CA . THR A 1 97 ? 7.704 4.511 -14.478 1.00 91.88 97 THR A CA 1
ATOM 742 C C . THR A 1 97 ? 6.396 4.503 -13.698 1.00 91.88 97 THR A C 1
ATOM 744 O O . THR A 1 97 ? 6.409 4.390 -12.480 1.00 91.88 97 THR A O 1
ATOM 747 N N . ASP A 1 98 ? 5.271 4.484 -14.393 1.00 95.19 98 ASP A N 1
ATOM 748 C CA . ASP A 1 98 ? 3.939 4.667 -13.823 1.00 95.19 98 ASP A CA 1
ATOM 749 C C . ASP A 1 98 ? 3.570 3.577 -12.806 1.00 95.19 98 ASP A C 1
ATOM 751 O O . ASP A 1 98 ? 3.499 3.823 -11.599 1.00 95.19 98 ASP A O 1
ATOM 755 N N . MET A 1 99 ? 3.431 2.338 -13.282 1.00 95.94 99 MET A N 1
ATOM 756 C CA . MET A 1 99 ? 3.058 1.179 -12.468 1.00 95.94 99 MET A CA 1
ATOM 757 C C . MET A 1 99 ? 3.988 0.943 -11.263 1.00 95.94 99 MET A C 1
ATOM 759 O O . MET A 1 99 ? 3.471 0.836 -10.151 1.00 95.94 99 MET A O 1
ATOM 763 N N . PRO A 1 100 ? 5.333 0.903 -11.397 1.00 96.81 100 PRO A N 1
ATOM 764 C CA . PRO A 1 100 ? 6.205 0.714 -10.240 1.00 96.81 100 PRO A CA 1
ATOM 765 C C . PRO A 1 100 ? 6.031 1.781 -9.154 1.00 96.81 100 PRO A C 1
ATOM 767 O O . PRO A 1 100 ? 6.148 1.481 -7.967 1.00 96.81 100 PRO A O 1
ATOM 770 N N . ASN A 1 101 ? 5.787 3.041 -9.525 1.00 97.56 101 ASN A N 1
ATOM 771 C CA . ASN A 1 101 ? 5.604 4.098 -8.531 1.00 97.56 101 ASN A CA 1
ATOM 772 C C . ASN A 1 101 ? 4.212 4.049 -7.905 1.00 97.56 101 ASN A C 1
ATOM 774 O O . ASN A 1 101 ? 4.121 4.193 -6.689 1.00 97.56 101 ASN A O 1
ATOM 778 N N . PHE A 1 102 ? 3.175 3.719 -8.678 1.00 98.38 102 PHE A N 1
ATOM 779 C CA . PHE A 1 102 ? 1.849 3.419 -8.138 1.00 98.38 102 PHE A CA 1
ATOM 780 C C . PHE A 1 102 ? 1.901 2.288 -7.103 1.00 98.38 102 PHE A C 1
ATOM 782 O O . PHE A 1 102 ? 1.479 2.472 -5.964 1.00 98.38 102 PHE A O 1
ATOM 789 N N . GLN A 1 103 ? 2.530 1.165 -7.450 1.00 98.19 103 GLN A N 1
ATOM 790 C CA . GLN A 1 103 ? 2.717 0.008 -6.571 1.00 98.19 103 GLN A CA 1
ATOM 791 C C . GLN A 1 103 ? 3.435 0.353 -5.263 1.00 98.19 103 GLN A C 1
ATOM 793 O O . GLN A 1 103 ? 2.999 -0.045 -4.181 1.00 98.19 103 GLN A O 1
ATOM 798 N N . LYS A 1 104 ? 4.521 1.130 -5.341 1.00 98.06 104 LYS A N 1
ATOM 799 C CA . LYS A 1 104 ? 5.214 1.635 -4.147 1.00 98.06 104 LYS A CA 1
ATOM 800 C C . LYS A 1 104 ? 4.303 2.515 -3.297 1.00 98.06 104 LYS A C 1
ATOM 802 O O . LYS A 1 104 ? 4.285 2.350 -2.082 1.00 98.06 104 LYS A O 1
ATOM 807 N N . GLY A 1 105 ? 3.541 3.410 -3.924 1.00 97.81 105 GLY A N 1
ATOM 808 C CA . GLY A 1 105 ? 2.581 4.265 -3.232 1.00 97.81 105 GLY A CA 1
ATOM 809 C C . GLY A 1 105 ? 1.529 3.460 -2.467 1.00 97.81 105 GLY A C 1
ATOM 810 O O . GLY A 1 105 ? 1.298 3.724 -1.288 1.00 97.81 105 GLY A O 1
ATOM 811 N N . VAL A 1 106 ? 0.965 2.425 -3.099 1.00 98.50 106 VAL A N 1
ATOM 812 C CA . VAL A 1 106 ? 0.010 1.506 -2.460 1.00 98.50 106 VAL A CA 1
ATOM 813 C C . VAL A 1 106 ? 0.627 0.851 -1.220 1.00 98.50 106 VAL A C 1
ATOM 815 O O . VAL A 1 106 ? 0.031 0.901 -0.145 1.00 98.50 106 VAL A O 1
ATOM 818 N N . MET A 1 107 ? 1.845 0.305 -1.323 1.00 98.38 107 MET A N 1
ATOM 819 C CA . MET A 1 107 ? 2.522 -0.322 -0.176 1.00 98.38 107 MET A CA 1
ATOM 820 C C . MET A 1 107 ? 2.819 0.666 0.956 1.00 98.38 107 MET A C 1
ATOM 822 O O . MET A 1 107 ? 2.707 0.291 2.120 1.00 98.38 107 MET A O 1
ATOM 826 N N . VAL A 1 108 ? 3.155 1.925 0.647 1.00 97.56 108 VAL A N 1
ATOM 827 C CA . VAL A 1 108 ? 3.352 2.964 1.673 1.00 97.56 108 VAL A CA 1
ATOM 828 C C . VAL A 1 108 ? 2.044 3.271 2.402 1.00 97.56 108 VAL A C 1
ATOM 830 O O . VAL A 1 108 ? 2.042 3.311 3.632 1.00 97.56 108 VAL A O 1
ATOM 833 N N . GLY A 1 109 ? 0.931 3.422 1.675 1.00 97.44 109 GLY A N 1
ATOM 834 C CA . GLY A 1 109 ? -0.388 3.641 2.279 1.00 97.44 109 GLY A CA 1
ATOM 835 C C . GLY A 1 109 ? -0.805 2.486 3.195 1.00 97.44 109 GLY A C 1
ATOM 836 O O . GLY A 1 109 ? -1.189 2.704 4.344 1.00 97.44 109 GLY A O 1
ATOM 837 N N . ILE A 1 110 ? -0.624 1.243 2.738 1.00 98.50 110 ILE A N 1
ATOM 838 C CA . ILE A 1 110 ? -0.886 0.050 3.557 1.00 98.50 110 ILE A CA 1
ATOM 839 C C . ILE A 1 110 ? 0.079 -0.023 4.750 1.00 98.50 110 ILE A C 1
ATOM 841 O O . ILE A 1 110 ? -0.327 -0.380 5.850 1.00 98.50 110 ILE A O 1
ATOM 845 N N . GLY A 1 111 ? 1.344 0.362 4.573 1.00 97.88 111 GLY A N 1
ATOM 846 C CA . GLY A 1 111 ? 2.333 0.446 5.648 1.00 97.88 111 GLY A CA 1
ATOM 847 C C . GLY A 1 111 ? 1.999 1.506 6.700 1.00 97.88 111 GLY A C 1
ATOM 848 O O . GLY A 1 111 ? 2.304 1.311 7.878 1.00 97.88 111 GLY A O 1
ATOM 849 N N . ARG A 1 112 ? 1.350 2.617 6.322 1.00 96.44 112 ARG A N 1
ATOM 850 C CA . ARG A 1 112 ? 0.809 3.579 7.293 1.00 96.44 112 ARG A CA 1
ATOM 851 C C . ARG A 1 112 ? -0.297 2.931 8.116 1.00 96.44 112 ARG A C 1
ATOM 853 O O . ARG A 1 112 ? -0.175 2.904 9.334 1.00 96.44 112 ARG A O 1
ATOM 860 N N . PHE A 1 113 ? -1.285 2.326 7.461 1.00 97.69 113 PHE A N 1
ATOM 861 C CA . PHE A 1 113 ? -2.357 1.594 8.139 1.00 97.69 113 PHE A CA 1
ATOM 862 C C . PHE A 1 113 ? -1.822 0.518 9.088 1.00 97.69 113 PHE A C 1
ATOM 864 O O . PHE A 1 113 ? -2.199 0.492 10.254 1.00 97.69 113 PHE A O 1
ATOM 871 N N . ALA A 1 114 ? -0.884 -0.311 8.620 1.00 97.88 114 ALA A N 1
ATOM 872 C CA . ALA A 1 114 ? -0.256 -1.372 9.403 1.00 97.88 114 ALA A CA 1
ATOM 873 C C . ALA A 1 114 ? 0.358 -0.852 10.709 1.00 97.88 114 ALA A C 1
ATOM 875 O O . ALA A 1 114 ? 0.225 -1.494 11.747 1.00 97.88 114 ALA A O 1
ATOM 876 N N . ARG A 1 115 ? 1.023 0.311 10.663 1.00 96.75 115 ARG A N 1
ATOM 877 C CA . ARG A 1 115 ? 1.614 0.946 11.848 1.00 96.75 115 ARG A CA 1
ATOM 878 C C . ARG A 1 115 ? 0.543 1.388 12.842 1.00 96.75 115 ARG A C 1
ATOM 880 O O . ARG A 1 115 ? 0.687 1.092 14.023 1.00 96.75 115 ARG A O 1
ATOM 887 N N . GLU A 1 116 ? -0.537 2.007 12.374 1.00 95.44 116 GLU A N 1
ATOM 888 C CA . GLU A 1 116 ? -1.640 2.470 13.236 1.00 95.44 116 GLU A CA 1
ATOM 889 C C . GLU A 1 116 ? -2.421 1.323 13.908 1.00 95.44 116 GLU A C 1
ATOM 891 O O . GLU A 1 116 ? -3.043 1.519 14.952 1.00 95.44 116 GLU A O 1
ATOM 896 N N . VAL A 1 117 ? -2.392 0.116 13.330 1.00 96.25 117 VAL A N 1
ATOM 897 C CA . VAL A 1 117 ? -3.030 -1.087 13.904 1.00 96.25 117 VAL A CA 1
ATOM 898 C C . VAL A 1 117 ? -2.034 -2.077 14.513 1.00 96.25 117 VAL A C 1
ATOM 900 O O . VAL A 1 117 ? -2.422 -3.167 14.930 1.00 96.25 117 VAL A O 1
ATOM 903 N N . SER A 1 118 ? -0.747 -1.731 14.564 1.00 96.81 118 SER A N 1
ATOM 904 C CA . SER A 1 118 ? 0.322 -2.650 14.980 1.00 96.81 118 SER A CA 1
ATOM 905 C C . SER A 1 118 ? 0.217 -3.094 16.440 1.00 96.81 118 SER A C 1
ATOM 907 O O . SER A 1 118 ? 0.650 -4.193 16.779 1.00 96.81 118 SER A O 1
ATOM 909 N N . ASP A 1 119 ? -0.394 -2.278 17.300 1.00 95.38 119 ASP A N 1
ATOM 910 C CA . ASP A 1 119 ? -0.580 -2.565 18.723 1.00 95.38 119 ASP A CA 1
ATOM 911 C C . ASP A 1 119 ? -1.669 -3.615 18.997 1.00 95.38 119 ASP A C 1
ATOM 913 O O . ASP A 1 119 ? -1.803 -4.086 20.125 1.00 95.38 119 ASP A O 1
ATOM 917 N N . LEU A 1 120 ? -2.444 -3.995 17.976 1.00 94.94 120 LEU A N 1
ATOM 918 C CA . LEU A 1 120 ? -3.553 -4.934 18.120 1.00 94.94 120 LEU A CA 1
ATOM 919 C C . LEU A 1 120 ? -3.141 -6.400 18.168 1.00 94.94 120 LEU A C 1
ATOM 921 O O . LEU A 1 120 ? -3.808 -7.197 18.824 1.00 94.94 120 LEU A O 1
ATOM 925 N N . ASP A 1 121 ? -2.089 -6.769 17.442 1.00 97.19 121 ASP A N 1
ATOM 926 C CA . ASP A 1 121 ? -1.642 -8.154 17.328 1.00 97.19 121 ASP A CA 1
ATOM 927 C C . ASP A 1 121 ? -0.191 -8.213 16.839 1.00 97.19 121 ASP A C 1
ATOM 929 O O . ASP A 1 121 ? 0.237 -7.418 15.999 1.00 97.19 121 ASP A O 1
ATOM 933 N N . GLY A 1 122 ? 0.569 -9.200 17.320 1.00 97.88 122 GLY A N 1
ATOM 934 C CA . GLY A 1 122 ? 1.964 -9.387 16.916 1.00 97.88 122 GLY A CA 1
ATOM 935 C C . GLY A 1 122 ? 2.151 -9.662 15.417 1.00 97.88 122 GLY A C 1
ATOM 936 O O . GLY A 1 122 ? 3.195 -9.322 14.861 1.00 97.88 122 GLY A O 1
ATOM 937 N N . ASP A 1 123 ? 1.154 -10.234 14.738 1.00 98.00 123 ASP A N 1
ATOM 938 C CA . ASP A 1 123 ? 1.183 -10.429 13.287 1.00 98.00 123 ASP A CA 1
ATOM 939 C C . ASP A 1 123 ? 1.021 -9.104 12.529 1.00 98.00 123 ASP A C 1
ATOM 941 O O . ASP A 1 123 ? 1.655 -8.924 11.487 1.00 98.00 123 ASP A O 1
ATOM 945 N N . LEU A 1 124 ? 0.244 -8.157 13.066 1.00 98.25 124 LEU A N 1
ATOM 946 C CA . LEU A 1 124 ? 0.105 -6.810 12.505 1.00 98.25 124 LEU A CA 1
ATOM 947 C C . LEU A 1 124 ? 1.360 -5.971 12.754 1.00 98.25 124 LEU A C 1
ATOM 949 O O . LEU A 1 124 ? 1.840 -5.310 11.833 1.00 98.25 124 LEU A O 1
ATOM 953 N N . ALA A 1 125 ? 1.952 -6.070 13.947 1.00 98.38 125 ALA A N 1
ATOM 954 C CA . ALA A 1 125 ? 3.250 -5.464 14.237 1.00 98.38 125 ALA A CA 1
ATOM 955 C C . ALA A 1 125 ? 4.329 -5.952 13.259 1.00 98.38 125 ALA A C 1
ATOM 957 O O . ALA A 1 125 ? 5.011 -5.151 12.616 1.00 98.38 125 ALA A O 1
ATOM 958 N N . ARG A 1 126 ? 4.415 -7.272 13.047 1.00 98.31 126 ARG A N 1
ATOM 959 C CA . ARG A 1 126 ? 5.333 -7.856 12.062 1.00 98.31 126 ARG A CA 1
ATOM 960 C C . ARG A 1 126 ? 5.016 -7.396 10.637 1.00 98.31 126 ARG A C 1
ATOM 962 O O . ARG A 1 126 ? 5.936 -7.131 9.868 1.00 98.31 126 ARG A O 1
ATOM 969 N N . ALA A 1 127 ? 3.742 -7.300 10.256 1.00 98.50 127 ALA A N 1
ATOM 970 C CA . ALA A 1 127 ? 3.358 -6.796 8.937 1.00 98.50 127 ALA A CA 1
ATOM 971 C C . ALA A 1 127 ? 3.826 -5.346 8.722 1.00 98.50 127 ALA A C 1
ATOM 973 O O . ALA A 1 127 ? 4.361 -5.031 7.658 1.00 98.50 127 ALA A O 1
ATOM 974 N N . ALA A 1 128 ? 3.703 -4.489 9.740 1.00 98.19 128 ALA A N 1
ATOM 975 C CA . ALA A 1 128 ? 4.176 -3.107 9.700 1.00 98.19 128 ALA A CA 1
ATOM 976 C C . ALA A 1 128 ? 5.702 -3.003 9.529 1.00 98.19 128 ALA A C 1
ATOM 978 O O . ALA A 1 128 ? 6.186 -2.141 8.795 1.00 98.19 128 ALA A O 1
ATOM 979 N N . GLU A 1 129 ? 6.474 -3.889 10.161 1.00 97.81 129 GLU A N 1
ATOM 980 C CA . GLU A 1 129 ? 7.927 -3.983 9.956 1.00 97.81 129 GLU A CA 1
ATOM 981 C C . GLU A 1 129 ? 8.270 -4.425 8.528 1.00 97.81 129 GLU A C 1
ATOM 983 O O . GLU A 1 129 ? 9.095 -3.814 7.849 1.00 97.81 129 GLU A O 1
ATOM 988 N N . LEU A 1 130 ? 7.601 -5.469 8.037 1.00 97.81 130 LEU A N 1
ATOM 989 C CA . LEU A 1 130 ? 7.851 -6.041 6.715 1.00 97.81 130 LEU A CA 1
ATOM 990 C C . LEU A 1 130 ? 7.536 -5.069 5.571 1.00 97.81 130 LEU A C 1
ATOM 992 O O . LEU A 1 130 ? 8.221 -5.088 4.549 1.00 97.81 130 LEU A O 1
ATOM 996 N N . LEU A 1 131 ? 6.529 -4.208 5.731 1.00 97.81 131 LEU A N 1
ATOM 997 C CA . LEU A 1 131 ? 6.162 -3.201 4.729 1.00 97.81 131 LEU A CA 1
ATOM 998 C C . LEU A 1 131 ? 7.176 -2.055 4.615 1.00 97.81 131 LEU A C 1
ATOM 1000 O O . LEU A 1 131 ? 7.203 -1.374 3.594 1.00 97.81 131 LEU A O 1
ATOM 1004 N N . GLN A 1 132 ? 8.056 -1.876 5.605 1.00 95.06 132 GLN A N 1
ATOM 1005 C CA . GLN A 1 132 ? 9.171 -0.922 5.523 1.00 95.06 132 GLN A CA 1
ATOM 1006 C C . GLN A 1 132 ? 10.341 -1.455 4.686 1.00 95.06 132 GLN A C 1
ATOM 1008 O O . GLN A 1 132 ? 11.269 -0.708 4.370 1.00 95.06 132 GLN A O 1
ATOM 1013 N N . TYR A 1 133 ? 10.321 -2.741 4.319 1.00 94.56 133 TYR A N 1
ATOM 1014 C CA . TYR A 1 133 ? 11.381 -3.339 3.520 1.00 94.56 133 TYR A CA 1
ATOM 1015 C C . TYR A 1 133 ? 11.507 -2.633 2.158 1.00 94.56 133 TYR A C 1
ATOM 1017 O O . TYR A 1 133 ? 10.478 -2.335 1.544 1.00 94.56 133 TYR A O 1
ATOM 1025 N N . PRO A 1 134 ? 12.725 -2.367 1.642 1.00 94.44 134 PRO A N 1
ATOM 1026 C CA . PRO A 1 134 ? 12.877 -1.597 0.413 1.00 94.44 134 PRO A CA 1
ATOM 1027 C C . PRO A 1 134 ? 12.228 -2.282 -0.796 1.00 94.44 134 PRO A C 1
ATOM 1029 O O . PRO A 1 134 ? 12.550 -3.418 -1.147 1.00 94.44 134 PRO A O 1
ATOM 1032 N N . ALA A 1 135 ? 11.348 -1.545 -1.475 1.00 94.50 135 ALA A N 1
ATOM 1033 C CA . ALA A 1 135 ? 10.561 -2.018 -2.616 1.00 94.50 135 ALA A CA 1
ATOM 1034 C C . ALA A 1 135 ? 11.393 -2.517 -3.806 1.00 94.50 135 ALA A C 1
ATOM 1036 O O . ALA A 1 135 ? 10.923 -3.345 -4.586 1.00 94.50 135 ALA A O 1
ATOM 1037 N N . THR A 1 136 ? 12.611 -1.999 -3.963 1.00 92.38 136 THR A N 1
ATOM 1038 C CA . THR A 1 136 ? 13.512 -2.283 -5.088 1.00 92.38 136 THR A CA 1
ATOM 1039 C C . THR A 1 136 ? 14.435 -3.471 -4.831 1.00 92.38 136 THR A C 1
ATOM 1041 O O . THR A 1 136 ? 15.214 -3.828 -5.712 1.00 92.38 136 THR A O 1
ATOM 1044 N N . THR A 1 137 ? 14.378 -4.093 -3.648 1.00 88.12 137 THR A N 1
ATOM 1045 C CA . THR A 1 137 ? 15.258 -5.216 -3.315 1.00 88.12 137 THR A CA 1
ATOM 1046 C C . THR A 1 137 ? 14.902 -6.442 -4.148 1.00 88.12 137 THR A C 1
ATOM 1048 O O . THR A 1 137 ? 13.837 -7.053 -3.984 1.00 88.12 137 THR A O 1
ATOM 1051 N N . TRP A 1 138 ? 15.809 -6.804 -5.051 1.00 82.75 138 TRP A N 1
ATOM 1052 C CA . TRP A 1 138 ? 15.720 -8.010 -5.865 1.00 82.75 138 TRP A CA 1
ATOM 1053 C C . TRP A 1 138 ? 16.290 -9.224 -5.114 1.00 82.75 138 TRP A C 1
ATOM 1055 O O . TRP A 1 138 ? 17.075 -9.084 -4.179 1.00 82.75 138 TRP A O 1
ATOM 1065 N N . MET A 1 139 ? 15.882 -10.431 -5.517 1.00 76.94 139 MET A N 1
ATOM 1066 C CA . MET A 1 139 ? 16.331 -11.691 -4.905 1.00 76.94 139 MET A CA 1
ATOM 1067 C C . MET A 1 139 ? 17.826 -11.966 -5.122 1.00 76.94 139 MET A C 1
ATOM 1069 O O . MET A 1 139 ? 18.421 -12.736 -4.378 1.00 76.94 139 MET A O 1
ATOM 1073 N N . ILE A 1 140 ? 18.415 -11.383 -6.166 1.00 73.44 140 ILE A N 1
ATOM 1074 C CA . ILE A 1 140 ? 19.834 -11.519 -6.484 1.00 73.44 140 ILE A CA 1
ATOM 1075 C C . ILE A 1 140 ? 20.414 -10.112 -6.473 1.00 73.44 140 ILE A C 1
ATOM 1077 O O . ILE A 1 140 ? 20.089 -9.308 -7.339 1.00 73.44 140 ILE A O 1
ATOM 1081 N N . ASP A 1 141 ? 21.255 -9.796 -5.498 1.00 67.56 141 ASP A N 1
ATOM 1082 C CA . ASP A 1 141 ? 21.977 -8.527 -5.497 1.00 67.56 141 ASP A CA 1
ATOM 1083 C C . ASP A 1 141 ? 23.251 -8.675 -6.349 1.00 67.56 141 ASP A C 1
ATOM 1085 O O . ASP A 1 141 ? 24.112 -9.483 -5.998 1.00 67.56 141 ASP A O 1
ATOM 1089 N N . PRO A 1 142 ? 23.426 -7.927 -7.457 1.00 68.56 142 PRO A N 1
ATOM 1090 C CA . PRO A 1 142 ? 24.650 -7.992 -8.256 1.00 68.56 142 PRO A CA 1
ATOM 1091 C C . PRO A 1 142 ? 25.917 -7.627 -7.468 1.00 68.56 142 PRO A C 1
ATOM 1093 O O . PRO A 1 142 ? 27.002 -8.083 -7.823 1.00 68.56 142 PRO A O 1
ATOM 1096 N N . SER A 1 143 ? 25.788 -6.821 -6.407 1.00 67.19 143 SER A N 1
ATOM 1097 C CA . SER A 1 143 ? 26.891 -6.445 -5.516 1.00 67.19 143 SER A CA 1
ATOM 1098 C C . SER A 1 143 ? 27.193 -7.505 -4.448 1.00 67.19 143 SER A C 1
ATOM 1100 O O . SER A 1 143 ? 28.301 -7.538 -3.913 1.00 67.19 143 SER A O 1
ATOM 1102 N N . ALA A 1 144 ? 26.251 -8.421 -4.190 1.00 65.81 144 ALA A N 1
ATOM 1103 C CA . ALA A 1 144 ? 26.415 -9.555 -3.285 1.00 65.81 144 ALA A CA 1
ATOM 1104 C C . ALA A 1 144 ? 25.675 -10.812 -3.805 1.00 65.81 144 ALA A C 1
ATOM 1106 O O . ALA A 1 144 ? 24.702 -11.253 -3.189 1.00 65.81 144 ALA A O 1
ATOM 1107 N N . PRO A 1 145 ? 26.142 -11.450 -4.901 1.00 63.56 145 PRO A N 1
ATOM 1108 C CA . PRO A 1 145 ? 25.406 -12.525 -5.588 1.00 63.56 145 PRO A CA 1
ATOM 1109 C C . PRO A 1 145 ? 25.160 -13.781 -4.739 1.00 63.56 145 PRO A C 1
ATOM 1111 O O . PRO A 1 145 ? 24.317 -14.608 -5.075 1.00 63.56 145 PRO A O 1
ATOM 1114 N N . TRP A 1 146 ? 25.922 -13.931 -3.652 1.00 67.25 146 TRP A N 1
ATOM 1115 C CA . TRP A 1 146 ? 25.889 -15.067 -2.726 1.00 67.25 146 TRP A CA 1
ATOM 1116 C C . TRP A 1 146 ? 25.117 -14.766 -1.436 1.00 67.25 146 TRP A C 1
ATOM 1118 O O . TRP A 1 146 ? 24.983 -15.641 -0.583 1.00 67.25 146 TRP A O 1
ATOM 1128 N N . ALA A 1 147 ? 24.634 -13.533 -1.260 1.00 64.12 147 ALA A N 1
ATOM 1129 C CA . ALA A 1 147 ? 23.795 -13.189 -0.126 1.00 64.12 147 ALA A CA 1
ATOM 1130 C C . ALA A 1 147 ? 22.390 -13.761 -0.349 1.00 64.12 147 ALA A C 1
ATOM 1132 O O . ALA A 1 147 ? 21.750 -13.500 -1.365 1.00 64.12 147 ALA A O 1
ATOM 1133 N N . HIS A 1 148 ? 21.880 -14.524 0.619 1.00 59.66 148 HIS A N 1
ATOM 1134 C CA . HIS A 1 148 ? 20.481 -14.946 0.634 1.00 59.66 148 HIS A CA 1
ATOM 1135 C C . HIS A 1 148 ? 19.585 -13.758 1.025 1.00 59.66 148 HIS A C 1
ATOM 1137 O O . HIS A 1 148 ? 19.081 -13.696 2.147 1.00 59.66 148 HIS A O 1
ATOM 1143 N N . THR A 1 149 ? 19.403 -12.780 0.133 1.00 67.94 149 THR A N 1
ATOM 1144 C CA . THR A 1 149 ? 18.469 -11.673 0.366 1.00 67.94 149 THR A CA 1
ATOM 1145 C C . THR A 1 149 ? 17.035 -12.136 0.109 1.00 67.94 149 THR A C 1
ATOM 1147 O O . THR A 1 149 ? 16.715 -12.809 -0.874 1.00 67.94 149 THR A O 1
ATOM 1150 N N . LEU A 1 150 ? 16.132 -11.812 1.035 1.00 80.06 150 LEU A N 1
ATOM 1151 C CA . LEU A 1 150 ? 14.703 -12.025 0.825 1.00 80.06 150 LEU A CA 1
ATOM 1152 C C . LEU A 1 150 ? 14.189 -10.905 -0.082 1.00 80.06 150 LEU A C 1
ATOM 1154 O O . LEU A 1 150 ? 14.317 -9.736 0.259 1.00 80.06 150 LEU A O 1
ATOM 1158 N N . SER A 1 151 ? 13.605 -11.254 -1.228 1.00 89.75 151 SER A N 1
ATOM 1159 C CA . SER A 1 151 ? 13.079 -10.252 -2.160 1.00 89.75 151 SER A CA 1
ATOM 1160 C C . SER A 1 151 ? 11.942 -9.432 -1.538 1.00 89.75 151 SER A C 1
ATOM 1162 O O . SER A 1 151 ? 11.233 -9.919 -0.648 1.00 89.75 151 SER A O 1
ATOM 1164 N N . ALA A 1 152 ? 11.730 -8.210 -2.037 1.00 93.38 152 ALA A N 1
ATOM 1165 C CA . ALA A 1 152 ? 10.641 -7.346 -1.579 1.00 93.38 152 ALA A CA 1
ATOM 1166 C C . ALA A 1 152 ? 9.271 -8.047 -1.643 1.00 93.38 152 ALA A C 1
ATOM 1168 O O . ALA A 1 152 ? 8.512 -8.018 -0.677 1.00 93.38 152 ALA A O 1
ATOM 1169 N N . GLU A 1 153 ? 8.995 -8.791 -2.720 1.00 94.12 153 GLU A N 1
ATOM 1170 C CA . GLU A 1 153 ? 7.748 -9.551 -2.865 1.00 94.12 153 GLU A CA 1
ATOM 1171 C C . GLU A 1 153 ? 7.554 -10.563 -1.745 1.00 94.12 153 GLU A C 1
ATOM 1173 O O . GLU A 1 153 ? 6.440 -10.759 -1.265 1.00 94.12 153 GLU A O 1
ATOM 1178 N N . LYS A 1 154 ? 8.627 -11.244 -1.327 1.00 94.62 154 LYS A N 1
ATOM 1179 C CA . LYS A 1 154 ? 8.532 -12.237 -0.258 1.00 94.62 154 LYS A CA 1
ATOM 1180 C C . LYS A 1 154 ? 8.182 -11.567 1.067 1.00 94.62 154 LYS A C 1
ATOM 1182 O O . LYS A 1 154 ? 7.333 -12.093 1.781 1.00 94.62 154 LYS A O 1
ATOM 1187 N N . GLN A 1 155 ? 8.778 -10.416 1.370 1.00 96.62 155 GLN A N 1
ATOM 1188 C CA . GLN A 1 155 ? 8.475 -9.681 2.599 1.00 96.62 155 GLN A CA 1
ATOM 1189 C C . GLN A 1 155 ? 7.047 -9.144 2.605 1.00 96.62 155 GLN A C 1
ATOM 1191 O O . GLN A 1 155 ? 6.316 -9.350 3.571 1.00 96.62 155 GLN A O 1
ATOM 1196 N N . TYR A 1 156 ? 6.593 -8.562 1.502 1.00 97.88 156 TYR A N 1
ATOM 1197 C CA . TYR A 1 156 ? 5.229 -8.057 1.419 1.00 97.88 156 TYR A CA 1
ATOM 1198 C C . TYR A 1 156 ? 4.185 -9.184 1.417 1.00 97.88 156 TYR A C 1
ATOM 1200 O O . TYR A 1 156 ? 3.177 -9.071 2.105 1.00 97.88 156 TYR A O 1
ATOM 1208 N N . ARG A 1 157 ? 4.443 -10.341 0.786 1.00 97.94 157 ARG A N 1
ATOM 1209 C CA . ARG A 1 157 ? 3.582 -11.531 0.966 1.00 97.94 157 ARG A CA 1
ATOM 1210 C C . ARG A 1 157 ? 3.526 -11.997 2.419 1.00 97.94 157 ARG A C 1
ATOM 1212 O O . ARG A 1 157 ? 2.496 -12.499 2.859 1.00 97.94 157 ARG A O 1
ATOM 1219 N N . 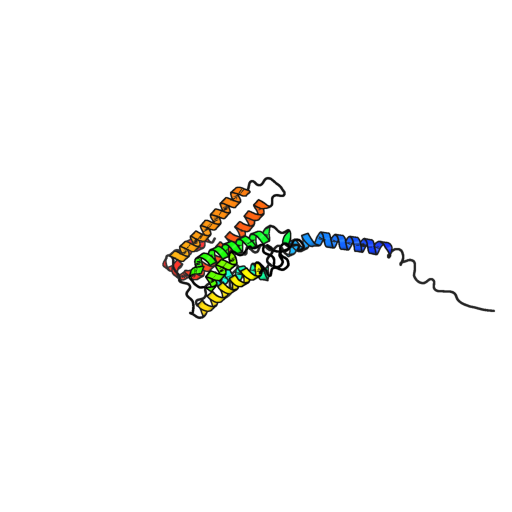ASN A 1 158 ? 4.624 -11.882 3.167 1.00 98.06 158 ASN A N 1
ATOM 1220 C CA . ASN A 1 158 ? 4.623 -12.188 4.598 1.00 98.06 158 ASN A CA 1
ATOM 1221 C C . ASN A 1 158 ? 3.765 -11.180 5.375 1.00 98.06 158 ASN A C 1
ATOM 1223 O O . ASN A 1 158 ? 3.045 -11.592 6.278 1.00 98.06 158 ASN A O 1
ATOM 1227 N N . ALA A 1 159 ? 3.787 -9.899 4.993 1.00 98.56 159 ALA A N 1
ATOM 1228 C CA . ALA A 1 159 ? 2.919 -8.879 5.574 1.00 98.56 159 ALA A CA 1
ATOM 1229 C C . ALA A 1 159 ? 1.435 -9.164 5.287 1.00 98.56 159 ALA A C 1
ATOM 1231 O O . ALA A 1 159 ? 0.631 -9.168 6.215 1.00 98.56 159 ALA A O 1
ATOM 1232 N N . ALA A 1 160 ? 1.084 -9.510 4.041 1.00 98.75 160 ALA A N 1
ATOM 1233 C CA . ALA A 1 160 ? -0.273 -9.933 3.673 1.00 98.75 160 ALA A CA 1
ATOM 1234 C C . ALA A 1 160 ? -0.754 -11.113 4.529 1.00 98.75 160 ALA A C 1
ATOM 1236 O O . ALA A 1 160 ? -1.859 -11.082 5.062 1.00 98.75 160 ALA A O 1
ATOM 1237 N N . ARG A 1 161 ? 0.110 -12.115 4.743 1.00 98.69 161 ARG A N 1
ATOM 1238 C CA . ARG A 1 161 ? -0.188 -13.244 5.637 1.00 98.69 161 ARG A CA 1
ATOM 1239 C C . ARG A 1 161 ? -0.420 -12.822 7.088 1.00 98.69 161 ARG A C 1
ATOM 1241 O O . ARG A 1 161 ? -1.210 -13.467 7.767 1.00 98.69 161 ARG A O 1
ATOM 1248 N N . GLY A 1 162 ? 0.243 -11.768 7.564 1.00 98.56 162 GLY A N 1
ATOM 1249 C CA . GLY A 1 162 ? 0.005 -11.213 8.899 1.00 98.56 162 GLY A CA 1
ATOM 1250 C C . GLY A 1 162 ? -1.407 -10.642 9.043 1.00 98.56 162 GLY A C 1
ATOM 1251 O O . GLY A 1 162 ? -2.119 -10.995 9.981 1.00 98.56 162 GLY A O 1
ATOM 1252 N N . PHE A 1 163 ? -1.853 -9.850 8.064 1.00 98.69 163 PHE A N 1
ATOM 1253 C CA . PHE A 1 163 ? -3.234 -9.359 8.003 1.00 98.69 163 PHE A CA 1
ATOM 1254 C C . PHE A 1 163 ? -4.254 -10.503 7.888 1.00 98.69 163 PHE A C 1
ATOM 1256 O O . PHE A 1 163 ? -5.233 -10.532 8.631 1.00 98.69 163 PHE A O 1
ATOM 1263 N N . GLU A 1 164 ? -4.010 -11.479 7.006 1.00 98.38 164 GLU A N 1
ATOM 1264 C CA . GLU A 1 164 ? -4.862 -12.668 6.841 1.00 98.38 164 GLU A CA 1
ATOM 1265 C C . GLU A 1 164 ? -4.984 -13.456 8.157 1.00 98.38 164 GLU A C 1
ATOM 1267 O O . GLU A 1 164 ? -6.091 -13.810 8.563 1.00 98.38 164 GLU A O 1
ATOM 1272 N N . SER A 1 165 ? -3.859 -13.690 8.843 1.00 98.25 165 SER A N 1
ATOM 1273 C CA . SER A 1 165 ? -3.794 -14.373 10.143 1.00 98.25 165 SER A CA 1
ATOM 1274 C C . SER A 1 165 ? -4.620 -13.643 11.198 1.00 98.25 165 SER A C 1
ATOM 1276 O O . SER A 1 165 ? -5.473 -14.248 11.847 1.00 98.25 165 SER A O 1
ATOM 1278 N N . PHE A 1 166 ? -4.438 -12.327 11.336 1.00 98.19 166 PHE A N 1
ATOM 1279 C CA . PHE A 1 166 ? -5.217 -11.543 12.291 1.00 98.19 166 PHE A CA 1
ATOM 1280 C C . PHE A 1 166 ? -6.719 -11.602 11.986 1.00 98.19 166 PHE A C 1
ATOM 1282 O O . PHE A 1 166 ? -7.524 -11.839 12.886 1.00 98.19 166 PHE A O 1
ATOM 1289 N N . ASN A 1 167 ? -7.113 -11.494 10.715 1.00 97.00 167 ASN A N 1
ATOM 1290 C CA . ASN A 1 167 ? -8.523 -11.574 10.345 1.00 97.00 167 ASN A CA 1
ATOM 1291 C C . ASN A 1 167 ? -9.128 -12.967 10.601 1.00 97.00 167 ASN A C 1
ATOM 1293 O O . ASN A 1 167 ? -10.315 -13.095 10.899 1.00 97.00 167 ASN A O 1
ATOM 1297 N N . GLN A 1 168 ? -8.329 -14.033 10.514 1.00 97.06 168 GLN A N 1
ATOM 1298 C CA . GLN A 1 168 ? -8.751 -15.376 10.929 1.00 97.06 168 GLN A CA 1
ATOM 1299 C C . GLN A 1 168 ? -8.942 -15.465 12.449 1.00 97.06 168 GLN A C 1
ATOM 1301 O O . GLN A 1 168 ? -9.922 -16.058 12.900 1.00 97.06 168 GLN A O 1
ATOM 1306 N N . LYS A 1 169 ? -8.068 -14.833 13.247 1.00 97.06 169 LYS A N 1
ATOM 1307 C CA . LYS A 1 169 ? -8.241 -14.749 14.710 1.00 97.06 169 LYS A CA 1
ATOM 1308 C C . LYS A 1 169 ? -9.521 -14.005 15.086 1.00 97.06 169 LYS A C 1
ATOM 1310 O O . LYS A 1 169 ? -10.203 -14.436 16.012 1.00 97.06 169 LYS A O 1
ATOM 1315 N N . LEU A 1 170 ? -9.876 -12.941 14.360 1.00 96.44 170 LEU A N 1
ATOM 1316 C CA . LEU A 1 170 ? -11.142 -12.226 14.556 1.00 96.44 170 LEU A CA 1
ATOM 1317 C C . LEU A 1 170 ? -12.356 -13.141 14.339 1.00 96.44 170 LEU A C 1
ATOM 1319 O O . LEU A 1 170 ? -13.215 -13.234 15.213 1.00 96.44 170 LEU A O 1
ATOM 1323 N N . ALA A 1 171 ? -12.383 -13.898 13.236 1.00 95.38 171 ALA A N 1
ATOM 1324 C CA . ALA A 1 171 ? -13.447 -14.875 12.974 1.00 95.38 171 ALA A CA 1
ATOM 1325 C C . ALA A 1 171 ? -13.532 -15.966 14.058 1.00 95.38 171 ALA A C 1
ATOM 1327 O O . ALA A 1 171 ? -14.616 -16.434 14.401 1.00 95.38 171 ALA A O 1
ATOM 1328 N N . ALA A 1 172 ? -12.384 -16.366 14.610 1.00 95.69 172 ALA A N 1
ATOM 1329 C CA . ALA A 1 172 ? -12.289 -17.349 15.685 1.00 95.69 172 ALA A CA 1
ATOM 1330 C C . ALA A 1 172 ? -12.566 -16.772 17.088 1.00 95.69 172 ALA A C 1
ATOM 1332 O O . ALA A 1 172 ? -12.448 -17.513 18.063 1.00 95.69 172 ALA A O 1
ATOM 1333 N N . GLN A 1 173 ? -12.902 -15.479 17.210 1.00 92.06 173 GLN A N 1
ATOM 1334 C CA . GLN A 1 173 ? -13.070 -14.767 18.489 1.00 92.06 173 GLN A CA 1
ATOM 1335 C C . GLN A 1 173 ? -11.811 -14.797 19.383 1.00 92.06 173 GLN A C 1
ATOM 1337 O O . GLN A 1 173 ? -11.889 -14.711 20.606 1.00 92.06 173 GLN A O 1
ATOM 1342 N N . GLN A 1 174 ? -10.635 -14.932 18.766 1.00 90.38 174 GLN A N 1
ATOM 1343 C CA . GLN A 1 174 ? -9.318 -14.965 19.419 1.00 90.38 174 GLN A CA 1
ATOM 1344 C C . GLN A 1 174 ? -8.561 -13.638 19.293 1.00 90.38 174 GLN A C 1
ATOM 1346 O O . GLN A 1 174 ? -7.482 -13.484 19.861 1.00 90.38 174 GLN A O 1
ATOM 1351 N N . GLY A 1 175 ? -9.108 -12.690 18.536 1.00 85.25 175 GLY A N 1
ATOM 1352 C CA . GLY A 1 175 ? -8.612 -11.327 18.413 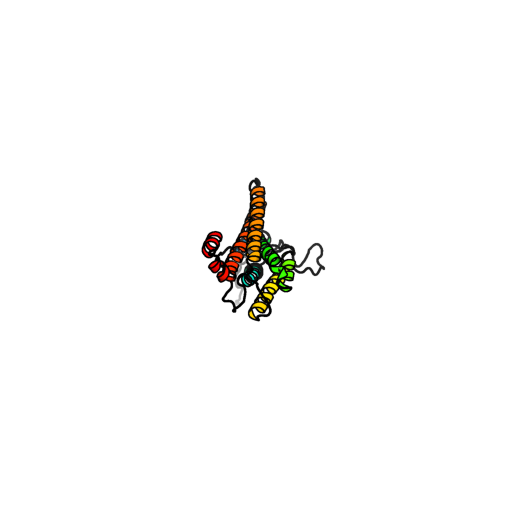1.00 85.25 175 GLY A CA 1
ATOM 1353 C C . GLY A 1 175 ? -9.739 -10.331 18.652 1.00 85.25 175 GLY A C 1
ATOM 1354 O O . GLY A 1 175 ? -10.916 -10.692 18.637 1.00 85.25 175 GLY A O 1
ATOM 1355 N N . ASN A 1 176 ? -9.373 -9.069 18.840 1.00 87.69 176 ASN A N 1
ATOM 1356 C CA . ASN A 1 176 ? -10.327 -7.974 18.925 1.00 87.69 176 ASN A CA 1
ATOM 1357 C C . ASN A 1 176 ? -9.869 -6.837 18.012 1.00 87.69 176 ASN A C 1
ATOM 1359 O O . ASN A 1 176 ? -8.726 -6.390 18.109 1.00 87.69 176 ASN A O 1
ATOM 1363 N N . PHE A 1 177 ? -10.766 -6.355 17.157 1.00 89.12 177 PHE A N 1
ATOM 1364 C CA . PHE A 1 177 ? -10.591 -5.103 16.436 1.00 89.12 177 PHE A CA 1
ATOM 1365 C C . PHE A 1 177 ? -11.512 -4.074 17.097 1.00 89.12 177 PHE A C 1
ATOM 1367 O O . PHE A 1 177 ? -12.697 -4.009 16.784 1.00 89.12 177 PHE A O 1
ATOM 1374 N N . PRO A 1 178 ? -11.018 -3.325 18.094 1.00 84.38 178 PRO A N 1
ATOM 1375 C CA . PRO A 1 178 ? -11.873 -2.491 18.905 1.00 84.38 178 PRO A CA 1
ATOM 1376 C C . PRO A 1 178 ? -12.314 -1.274 18.089 1.00 84.38 178 PRO A C 1
ATOM 1378 O O . PRO A 1 178 ? -11.481 -0.510 17.589 1.00 84.38 178 PRO A O 1
ATOM 1381 N N . HIS A 1 179 ? -13.628 -1.071 18.020 1.00 84.44 179 HIS A N 1
ATOM 1382 C CA . HIS A 1 179 ? -14.266 0.071 17.370 1.00 84.44 179 HIS A CA 1
ATOM 1383 C C . HIS A 1 179 ? -14.125 1.329 18.236 1.00 84.44 179 HIS A C 1
ATOM 1385 O O . HIS A 1 179 ? -15.078 1.846 18.813 1.00 84.44 179 HIS A O 1
ATOM 1391 N N . ARG A 1 180 ? -12.886 1.802 18.410 1.00 86.69 180 ARG A N 1
ATOM 1392 C CA . ARG A 1 180 ? -12.614 3.014 19.185 1.00 86.69 180 ARG A CA 1
ATOM 1393 C C . ARG A 1 180 ? -12.524 4.233 18.275 1.00 86.69 180 ARG A C 1
ATOM 1395 O O . ARG A 1 180 ? -11.784 4.239 17.291 1.00 86.69 180 ARG A O 1
ATOM 1402 N N . ARG A 1 181 ? -13.265 5.282 18.637 1.00 86.31 181 ARG A N 1
ATOM 1403 C CA . ARG A 1 181 ? -13.357 6.535 17.870 1.00 86.31 181 ARG A CA 1
ATOM 1404 C C . ARG A 1 181 ? -12.025 7.279 17.783 1.00 86.31 181 ARG A C 1
ATOM 1406 O O . ARG A 1 181 ? -11.736 7.867 16.750 1.00 86.31 181 ARG A O 1
ATOM 1413 N N . ASP A 1 182 ? -11.215 7.226 18.837 1.00 89.50 182 ASP A N 1
ATOM 1414 C CA . ASP A 1 182 ? -9.856 7.780 18.862 1.00 89.50 182 ASP A CA 1
ATOM 1415 C C . ASP A 1 182 ? -8.956 7.107 17.819 1.00 89.50 182 ASP A C 1
ATOM 1417 O O . ASP A 1 182 ? -8.244 7.800 17.100 1.00 89.50 182 ASP A O 1
ATOM 1421 N N . ARG A 1 183 ? -9.041 5.777 17.660 1.00 90.69 183 ARG A N 1
ATOM 1422 C CA . ARG A 1 183 ? -8.298 5.076 16.603 1.00 90.69 183 ARG A CA 1
ATOM 1423 C C . ARG A 1 183 ? -8.793 5.452 15.211 1.00 90.69 183 ARG A C 1
ATOM 1425 O O . ARG A 1 183 ? -7.968 5.658 14.328 1.00 90.69 183 ARG A O 1
ATOM 1432 N N . LEU A 1 184 ? -10.108 5.527 14.999 1.00 92.69 184 LEU A N 1
ATOM 1433 C CA . LEU A 1 184 ? -10.641 5.945 13.700 1.00 92.69 184 LEU A CA 1
ATOM 1434 C C . LEU A 1 184 ? -10.162 7.360 13.342 1.00 92.69 184 LEU A C 1
ATOM 1436 O O . LEU A 1 184 ? -9.716 7.583 12.221 1.00 92.69 184 LEU A O 1
ATOM 1440 N N . ALA A 1 185 ? -10.190 8.288 14.302 1.00 92.56 185 ALA A N 1
ATOM 1441 C CA . ALA A 1 185 ? -9.672 9.641 14.119 1.00 92.56 185 ALA A CA 1
ATOM 1442 C C . ALA A 1 185 ? -8.168 9.642 13.798 1.00 92.56 185 ALA A C 1
ATOM 1444 O O . ALA A 1 185 ? -7.768 10.256 12.813 1.00 92.56 185 ALA A O 1
ATOM 1445 N N . ALA A 1 186 ? -7.361 8.894 14.559 1.00 92.75 186 ALA A N 1
ATOM 1446 C CA . ALA A 1 186 ? -5.923 8.773 14.321 1.00 92.75 186 ALA A CA 1
ATOM 1447 C C . ALA A 1 186 ? -5.605 8.194 12.933 1.00 92.75 186 ALA A C 1
ATOM 1449 O O . ALA A 1 186 ? -4.692 8.664 12.264 1.00 92.75 186 ALA A O 1
ATOM 1450 N N . LEU A 1 187 ? -6.383 7.213 12.463 1.00 94.56 187 LEU A N 1
ATOM 1451 C CA . LEU A 1 187 ? -6.254 6.650 11.117 1.00 94.56 187 LEU A CA 1
ATOM 1452 C C . LEU A 1 187 ? -6.576 7.675 10.022 1.00 94.56 187 LEU A C 1
ATOM 1454 O O . LEU A 1 187 ? -5.853 7.752 9.031 1.00 94.56 187 LEU A O 1
ATOM 1458 N N . VAL A 1 188 ? -7.643 8.460 10.188 1.00 95.88 188 VAL A N 1
ATOM 1459 C CA . VAL A 1 188 ? -8.007 9.519 9.233 1.00 95.88 188 VAL A CA 1
ATOM 1460 C C . VAL A 1 188 ? -6.922 10.595 9.182 1.00 95.88 188 VAL A C 1
ATOM 1462 O O . VAL A 1 188 ? -6.477 10.949 8.094 1.00 95.88 188 VAL A O 1
ATOM 1465 N N . GLU A 1 189 ? -6.459 11.068 10.341 1.00 96.00 189 GLU A N 1
ATOM 1466 C CA . GLU A 1 189 ? -5.389 12.068 10.456 1.00 96.00 189 GLU A CA 1
ATOM 1467 C C . GLU A 1 189 ? -4.078 11.555 9.845 1.00 96.00 189 GLU A C 1
ATOM 1469 O O . GLU A 1 189 ? -3.468 12.223 9.017 1.00 96.00 189 GLU A O 1
ATOM 1474 N N . ALA A 1 190 ? -3.710 10.305 10.136 1.00 94.56 190 ALA A N 1
ATOM 1475 C CA . ALA A 1 190 ? -2.552 9.634 9.558 1.00 94.56 190 ALA A CA 1
ATOM 1476 C C . ALA A 1 190 ? -2.558 9.604 8.022 1.00 94.56 190 ALA A C 1
ATOM 1478 O O . ALA A 1 190 ? -1.501 9.753 7.401 1.00 94.56 190 ALA A O 1
ATOM 1479 N N . PHE A 1 191 ? -3.722 9.369 7.408 1.00 96.31 191 PHE A N 1
ATOM 1480 C CA . PHE A 1 191 ? -3.859 9.398 5.954 1.00 96.31 191 PHE A CA 1
ATOM 1481 C C . PHE A 1 191 ? -3.866 10.822 5.405 1.00 96.31 191 PHE A C 1
ATOM 1483 O O . PHE A 1 191 ? -3.207 11.057 4.396 1.00 96.31 191 PHE A O 1
ATOM 1490 N N . ALA A 1 192 ? -4.554 11.761 6.056 1.00 95.81 192 ALA A N 1
ATOM 1491 C CA . ALA A 1 192 ? -4.559 13.164 5.651 1.00 95.81 192 ALA A CA 1
ATOM 1492 C C . ALA A 1 192 ? -3.131 13.738 5.626 1.00 95.81 192 ALA A C 1
ATOM 1494 O O . ALA A 1 192 ? -2.691 14.229 4.589 1.00 95.81 192 ALA A O 1
ATOM 1495 N N . ASP A 1 193 ? -2.366 13.538 6.703 1.00 95.44 193 ASP A N 1
ATOM 1496 C CA . ASP A 1 193 ? -0.971 13.973 6.812 1.00 95.44 193 ASP A CA 1
ATOM 1497 C C . ASP A 1 193 ? -0.080 13.390 5.706 1.00 95.44 193 ASP A C 1
ATOM 1499 O O . ASP A 1 193 ? 0.780 14.078 5.152 1.00 95.44 193 ASP A O 1
ATOM 1503 N N . GLU A 1 194 ? -0.248 12.102 5.385 1.00 93.75 194 GLU A N 1
ATOM 1504 C CA . GLU A 1 194 ? 0.519 11.454 4.317 1.00 93.75 194 GLU A CA 1
ATOM 1505 C C . GLU A 1 194 ? 0.177 12.069 2.953 1.00 93.75 194 GLU A C 1
ATOM 1507 O O . GLU A 1 194 ? 1.078 12.303 2.146 1.00 93.75 194 GLU A O 1
ATOM 1512 N N . LEU A 1 195 ? -1.103 12.343 2.687 1.00 94.75 195 LEU A N 1
ATOM 1513 C CA . LEU A 1 195 ? -1.548 12.936 1.426 1.00 94.75 195 LEU A CA 1
ATOM 1514 C C . LEU A 1 195 ? -1.090 14.388 1.281 1.00 94.75 195 LEU A C 1
ATOM 1516 O O . LEU A 1 195 ? -0.614 14.750 0.204 1.00 94.75 195 LEU A O 1
ATOM 1520 N N . ASP A 1 196 ? -1.123 15.176 2.353 1.00 95.44 196 ASP A N 1
ATOM 1521 C CA . ASP A 1 196 ? -0.612 16.549 2.364 1.00 95.44 196 ASP A CA 1
ATOM 1522 C C . ASP A 1 196 ? 0.899 16.588 2.102 1.00 95.44 196 ASP A C 1
ATOM 1524 O O . ASP A 1 196 ? 1.382 17.359 1.266 1.00 95.44 196 ASP A O 1
ATOM 1528 N N . GLN A 1 197 ? 1.665 15.693 2.738 1.00 93.50 197 GLN A N 1
ATOM 1529 C CA . GLN A 1 197 ? 3.098 15.551 2.463 1.00 93.50 197 GLN A CA 1
ATOM 1530 C C . GLN A 1 197 ? 3.362 15.175 1.000 1.00 93.50 197 GLN A C 1
ATOM 1532 O O . GLN A 1 197 ? 4.316 15.669 0.394 1.00 93.50 197 GLN A O 1
ATOM 1537 N N . GLN A 1 198 ? 2.528 14.317 0.404 1.00 93.88 198 GLN A N 1
ATOM 1538 C CA . GLN A 1 198 ? 2.655 13.981 -1.014 1.00 93.88 198 GLN A CA 1
ATOM 1539 C C . GLN A 1 198 ? 2.281 15.123 -1.950 1.00 93.88 198 GLN A C 1
ATOM 1541 O O . GLN A 1 198 ? 2.954 15.292 -2.967 1.00 93.88 198 GLN A O 1
ATOM 1546 N N . ALA A 1 199 ? 1.253 15.902 -1.622 1.00 93.44 199 ALA A N 1
ATOM 1547 C CA . ALA A 1 199 ? 0.880 17.078 -2.396 1.00 93.44 199 ALA A CA 1
ATOM 1548 C C . ALA A 1 199 ? 2.034 18.093 -2.426 1.00 93.44 199 ALA A C 1
ATOM 1550 O O . ALA A 1 199 ? 2.449 18.517 -3.502 1.00 93.44 199 ALA A O 1
ATOM 1551 N N . ALA A 1 200 ? 2.654 18.366 -1.274 1.00 94.00 200 ALA A N 1
ATOM 1552 C CA . ALA A 1 200 ? 3.809 19.259 -1.189 1.00 94.00 200 ALA A CA 1
ATOM 1553 C C . ALA A 1 200 ? 5.017 18.764 -2.014 1.00 94.00 200 ALA A C 1
ATOM 1555 O O . ALA A 1 200 ? 5.710 19.558 -2.654 1.00 94.00 200 ALA A O 1
ATOM 1556 N N . LEU A 1 201 ? 5.273 17.448 -2.033 1.00 91.94 201 LEU A N 1
ATOM 1557 C CA . LEU A 1 201 ? 6.312 16.863 -2.889 1.00 91.94 201 LEU A CA 1
ATOM 1558 C C . LEU A 1 201 ? 5.989 17.029 -4.376 1.00 91.94 201 LEU A C 1
ATOM 1560 O O . LEU A 1 201 ? 6.901 17.291 -5.162 1.00 91.94 201 LEU A O 1
ATOM 1564 N N . LEU A 1 202 ? 4.720 16.865 -4.761 1.00 90.88 202 LEU A N 1
ATOM 1565 C CA . LEU A 1 202 ? 4.272 17.035 -6.140 1.00 90.88 202 LEU A CA 1
ATOM 1566 C C . LEU A 1 202 ? 4.436 18.487 -6.599 1.00 90.88 202 LEU A C 1
ATOM 1568 O O . LEU A 1 202 ? 5.012 18.715 -7.662 1.00 90.88 202 LEU A O 1
ATOM 1572 N N . ASP A 1 203 ? 4.035 19.456 -5.776 1.00 90.69 203 ASP A N 1
ATOM 1573 C CA . ASP A 1 203 ? 4.214 20.886 -6.055 1.00 90.69 203 ASP A CA 1
ATOM 1574 C C . ASP A 1 203 ? 5.695 21.250 -6.237 1.00 90.69 203 ASP A C 1
ATOM 1576 O O . ASP A 1 203 ? 6.058 22.008 -7.139 1.00 90.69 203 ASP A O 1
ATOM 1580 N N . GLY A 1 204 ? 6.576 20.650 -5.429 1.00 89.31 204 GLY A N 1
ATOM 1581 C CA . GLY A 1 204 ? 8.022 20.860 -5.518 1.00 89.31 204 GLY A CA 1
ATOM 1582 C C . GLY A 1 204 ? 8.655 20.358 -6.822 1.00 89.31 204 GLY A C 1
ATOM 1583 O O . GLY A 1 204 ? 9.679 20.896 -7.244 1.00 89.31 204 GLY A O 1
ATOM 1584 N N . VAL A 1 205 ? 8.056 19.360 -7.483 1.00 88.56 205 VAL A N 1
ATOM 1585 C CA . VAL A 1 205 ? 8.570 18.786 -8.743 1.00 88.56 205 VAL A CA 1
ATOM 1586 C C . VAL A 1 205 ? 7.770 19.210 -9.975 1.00 88.56 205 VAL A C 1
ATOM 1588 O O . VAL A 1 205 ? 8.209 18.968 -11.097 1.00 88.56 205 VAL A O 1
ATOM 1591 N N . ALA A 1 206 ? 6.632 19.888 -9.798 1.00 78.75 206 ALA A N 1
ATOM 1592 C CA . ALA A 1 206 ? 5.735 20.297 -10.881 1.00 78.75 206 ALA A CA 1
ATOM 1593 C C . ALA A 1 206 ? 6.385 21.244 -11.909 1.00 78.75 206 ALA A C 1
ATOM 1595 O O . ALA A 1 206 ? 5.911 21.354 -13.037 1.00 78.75 206 ALA A O 1
ATOM 1596 N N . SER A 1 207 ? 7.486 21.910 -11.544 1.00 75.38 207 SER A N 1
ATOM 1597 C CA . SER A 1 207 ? 8.236 22.814 -12.426 1.00 75.38 207 SER A CA 1
ATOM 1598 C C . SER A 1 207 ? 9.334 22.134 -13.258 1.00 75.38 207 SER A C 1
ATOM 1600 O O . SER A 1 207 ? 10.085 22.834 -13.937 1.00 75.38 207 SER A O 1
ATOM 1602 N N . GLY A 1 208 ? 9.449 20.799 -13.228 1.00 66.00 208 GLY A N 1
ATOM 1603 C CA . GLY A 1 208 ? 10.453 20.046 -13.990 1.00 66.00 208 GLY A CA 1
ATOM 1604 C C . GLY A 1 208 ? 10.473 20.433 -15.476 1.00 66.00 208 GLY A C 1
ATOM 1605 O O . GLY A 1 208 ? 9.497 20.251 -16.196 1.00 66.00 208 GLY A O 1
ATOM 1606 N N . THR A 1 209 ? 11.590 21.001 -15.944 1.00 61.12 209 THR A N 1
ATOM 1607 C CA . THR A 1 209 ? 11.705 21.630 -17.278 1.00 61.12 209 THR A CA 1
ATOM 1608 C C . THR A 1 209 ? 12.326 20.731 -18.350 1.00 61.12 209 THR A C 1
ATOM 1610 O O . THR A 1 209 ? 12.445 21.140 -19.506 1.00 61.12 209 THR A O 1
ATOM 1613 N N . SER A 1 210 ? 12.751 19.513 -17.997 1.00 78.88 210 SER A N 1
ATOM 1614 C CA . SER A 1 210 ? 13.446 18.609 -18.916 1.00 78.88 210 SER A CA 1
ATOM 1615 C C . SER A 1 210 ? 12.531 17.502 -19.422 1.00 78.88 210 SER A C 1
ATOM 1617 O O . SER A 1 210 ? 11.935 16.767 -18.647 1.00 78.88 210 SER A O 1
ATOM 1619 N N . TRP A 1 211 ? 12.522 17.304 -20.737 1.00 71.69 211 TRP A N 1
ATOM 1620 C CA . TRP A 1 211 ? 11.793 16.234 -21.428 1.00 71.69 211 TRP A CA 1
ATOM 1621 C C . TRP A 1 211 ? 12.216 14.804 -21.046 1.00 71.69 211 TRP A C 1
ATOM 1623 O O . TRP A 1 211 ? 11.528 13.844 -21.386 1.00 71.69 211 TRP A O 1
ATOM 1633 N N . PHE A 1 212 ? 13.357 14.651 -20.371 1.00 80.31 212 PHE A N 1
ATOM 1634 C CA . PHE A 1 212 ? 13.839 13.370 -19.850 1.00 80.31 212 PHE A CA 1
ATOM 1635 C C . PHE A 1 212 ? 13.643 13.203 -18.347 1.00 80.31 212 PHE A C 1
ATOM 1637 O O . PHE A 1 212 ? 13.912 12.118 -17.818 1.00 80.31 212 PHE A O 1
ATOM 1644 N N . ASP A 1 213 ? 13.258 14.267 -17.647 1.00 83.62 213 ASP A N 1
ATOM 1645 C CA . ASP A 1 213 ? 13.046 14.180 -16.217 1.00 83.62 213 ASP A CA 1
ATOM 1646 C C . ASP A 1 213 ? 11.742 13.437 -15.950 1.00 83.62 213 ASP A C 1
ATOM 1648 O O . ASP A 1 213 ? 10.664 13.936 -16.232 1.00 83.62 213 ASP A O 1
ATOM 1652 N N . ARG A 1 214 ? 11.870 12.222 -15.411 1.00 88.31 214 ARG A N 1
ATOM 1653 C CA . ARG A 1 214 ? 10.728 11.396 -15.008 1.00 88.31 214 ARG A CA 1
ATOM 1654 C C . ARG A 1 214 ? 10.326 11.599 -13.548 1.00 88.31 214 ARG A C 1
ATOM 1656 O O . ARG A 1 214 ? 9.630 10.763 -12.974 1.00 88.31 214 ARG A O 1
ATOM 1663 N N . GLN A 1 215 ? 10.927 12.558 -12.846 1.00 90.12 215 GLN A N 1
ATOM 1664 C CA . GLN A 1 215 ? 10.635 12.804 -11.436 1.00 90.12 215 GLN A CA 1
ATOM 1665 C C . GLN A 1 215 ? 9.180 13.245 -11.205 1.00 90.12 215 GLN A C 1
ATOM 1667 O O . GLN A 1 215 ? 8.571 12.665 -10.299 1.00 90.12 215 GLN A O 1
ATOM 1672 N N . PRO A 1 216 ? 8.587 14.155 -12.005 1.00 90.94 216 PRO A N 1
ATOM 1673 C CA . PRO A 1 216 ? 7.183 14.533 -11.847 1.00 90.94 216 PRO A CA 1
ATOM 1674 C C . PRO A 1 216 ? 6.244 13.328 -11.941 1.00 90.94 216 PRO A C 1
ATOM 1676 O O . PRO A 1 216 ? 5.412 13.120 -11.061 1.00 90.94 216 PRO A O 1
ATOM 1679 N N . GLU A 1 217 ? 6.441 12.459 -12.933 1.00 90.88 217 GLU A N 1
ATOM 1680 C CA . GLU A 1 217 ? 5.644 11.246 -13.122 1.00 90.88 217 GLU A CA 1
ATOM 1681 C C . GLU A 1 217 ? 5.837 10.265 -11.961 1.00 90.88 217 GLU A C 1
ATOM 1683 O O . GLU A 1 217 ? 4.871 9.690 -11.459 1.00 90.88 217 GLU A O 1
ATOM 1688 N N . ARG A 1 218 ? 7.077 10.088 -11.482 1.00 94.06 218 ARG A N 1
ATOM 1689 C CA . ARG A 1 218 ? 7.364 9.228 -10.320 1.00 94.06 218 ARG A CA 1
ATOM 1690 C C . ARG A 1 218 ? 6.613 9.689 -9.076 1.00 94.06 218 ARG A C 1
ATOM 1692 O O . ARG A 1 218 ? 6.013 8.855 -8.397 1.00 94.06 218 ARG A O 1
ATOM 1699 N N . VAL A 1 219 ? 6.656 10.986 -8.775 1.00 94.50 219 VAL A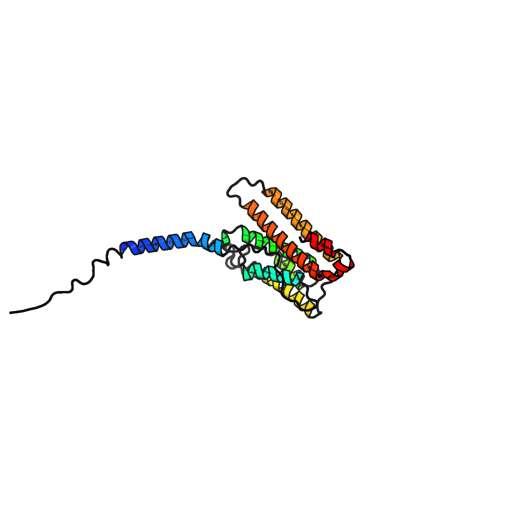 N 1
ATOM 1700 C CA . VAL A 1 219 ? 5.975 11.559 -7.606 1.00 94.50 219 VAL A CA 1
ATOM 1701 C C . VAL A 1 219 ? 4.464 11.482 -7.785 1.00 94.50 219 VAL A C 1
ATOM 1703 O O . VAL A 1 219 ? 3.784 11.011 -6.876 1.00 94.50 219 VAL A O 1
ATOM 1706 N N . PHE A 1 220 ? 3.950 11.820 -8.970 1.00 95.19 220 PHE A N 1
ATOM 1707 C CA . PHE A 1 220 ? 2.526 11.738 -9.287 1.00 95.19 220 PHE A CA 1
ATOM 1708 C C . PHE A 1 220 ? 1.965 10.330 -9.064 1.00 95.19 220 PHE A C 1
ATOM 1710 O O . PHE A 1 220 ? 1.022 10.159 -8.294 1.00 95.19 220 PHE A O 1
ATOM 1717 N N . TYR A 1 221 ? 2.559 9.297 -9.672 1.00 97.31 221 TYR A N 1
ATOM 1718 C CA . TYR A 1 221 ? 2.047 7.931 -9.528 1.00 97.31 221 TYR A CA 1
ATOM 1719 C C . TYR A 1 221 ? 2.242 7.371 -8.118 1.00 97.31 221 TYR A C 1
ATOM 1721 O O . TYR A 1 221 ? 1.379 6.642 -7.631 1.00 97.31 221 TYR A O 1
ATOM 1729 N N . SER A 1 222 ? 3.322 7.743 -7.426 1.00 97.12 222 SER A N 1
ATOM 1730 C CA . SER A 1 222 ? 3.504 7.392 -6.012 1.00 97.12 222 SER A CA 1
ATOM 1731 C C . SER A 1 222 ? 2.442 8.041 -5.119 1.00 97.12 222 SER A C 1
ATOM 1733 O O . SER A 1 222 ? 1.926 7.394 -4.208 1.00 97.12 222 SER A O 1
ATOM 1735 N N . GLY A 1 223 ? 2.086 9.300 -5.383 1.00 97.31 223 GLY A N 1
ATOM 1736 C CA . GLY A 1 223 ? 0.973 9.991 -4.730 1.00 97.31 223 GLY A CA 1
ATOM 1737 C C . GLY A 1 223 ? -0.365 9.319 -5.036 1.00 97.31 223 GLY A C 1
ATOM 1738 O O . GLY A 1 223 ? -1.100 8.975 -4.114 1.00 97.31 223 GLY A O 1
ATOM 1739 N N . LYS A 1 224 ? -0.628 9.014 -6.313 1.00 97.81 224 LYS A N 1
ATOM 1740 C CA . LYS A 1 224 ? -1.831 8.299 -6.763 1.00 97.81 224 LYS A CA 1
ATOM 1741 C C . LYS A 1 224 ? -2.005 6.954 -6.053 1.00 97.81 224 LYS A C 1
ATOM 1743 O O . LYS A 1 224 ? -3.101 6.648 -5.602 1.00 97.81 224 LYS A O 1
ATOM 1748 N N . GLY A 1 225 ? -0.935 6.170 -5.905 1.00 98.19 225 GLY A N 1
ATOM 1749 C CA . GLY A 1 225 ? -0.975 4.888 -5.192 1.00 98.19 225 GLY A CA 1
ATOM 1750 C C . GLY A 1 225 ? -1.308 5.025 -3.704 1.00 98.19 225 GLY A C 1
ATOM 1751 O O . GLY A 1 225 ? -2.088 4.236 -3.173 1.00 98.19 225 GLY A O 1
ATOM 1752 N N . ARG A 1 226 ? -0.763 6.047 -3.031 1.00 97.94 226 ARG A N 1
ATOM 1753 C CA . ARG A 1 226 ? -1.077 6.337 -1.620 1.00 97.94 226 ARG A CA 1
ATOM 1754 C C . ARG A 1 226 ? -2.516 6.808 -1.441 1.00 97.94 226 ARG A C 1
ATOM 1756 O O . ARG A 1 226 ? -3.200 6.298 -0.562 1.00 97.94 226 ARG A O 1
ATOM 1763 N N . ALA A 1 227 ? -2.973 7.729 -2.292 1.00 97.75 227 ALA A N 1
ATOM 1764 C CA . ALA A 1 227 ? -4.352 8.216 -2.305 1.00 97.75 227 ALA A CA 1
ATOM 1765 C C . ALA A 1 227 ? -5.343 7.079 -2.546 1.00 97.75 227 ALA A C 1
ATOM 1767 O O . ALA A 1 227 ? -6.325 6.954 -1.822 1.00 97.75 227 ALA A O 1
ATOM 1768 N N . TYR A 1 228 ? -5.035 6.201 -3.501 1.00 98.31 228 TYR A N 1
ATOM 1769 C CA . TYR A 1 228 ? -5.819 5.002 -3.748 1.00 98.31 228 TYR A CA 1
ATOM 1770 C C . TYR A 1 228 ? -5.879 4.105 -2.503 1.00 98.31 228 TYR A C 1
ATOM 1772 O O . TYR A 1 228 ? -6.966 3.806 -2.026 1.00 98.31 228 TYR A O 1
ATOM 1780 N N . ALA A 1 229 ? -4.740 3.729 -1.909 1.00 98.19 229 ALA A N 1
ATOM 1781 C CA . ALA A 1 229 ? -4.736 2.902 -0.699 1.00 98.19 229 ALA A CA 1
ATOM 1782 C C . ALA A 1 229 ? -5.520 3.542 0.463 1.00 98.19 229 ALA A C 1
ATOM 1784 O O . ALA A 1 229 ? -6.289 2.845 1.123 1.00 98.19 229 ALA A O 1
ATOM 1785 N N . ALA A 1 230 ? -5.365 4.852 0.682 1.00 97.88 230 ALA A N 1
ATOM 1786 C CA . ALA A 1 230 ? -6.112 5.595 1.693 1.00 97.88 230 ALA A CA 1
ATOM 1787 C C . ALA A 1 230 ? -7.624 5.540 1.433 1.00 97.88 230 ALA A C 1
ATOM 1789 O O . ALA A 1 230 ? -8.375 5.163 2.328 1.00 97.88 230 ALA A O 1
ATOM 1790 N N . LEU A 1 231 ? -8.068 5.826 0.203 1.00 97.88 231 LEU A N 1
ATOM 1791 C CA . LEU A 1 231 ? -9.479 5.760 -0.186 1.00 97.88 231 LEU A CA 1
ATOM 1792 C C . LEU A 1 231 ? -10.067 4.368 0.066 1.00 97.88 231 LEU A C 1
ATOM 1794 O O . LEU A 1 231 ? -11.118 4.244 0.698 1.00 97.88 231 LEU A O 1
ATOM 1798 N N . MET A 1 232 ? -9.385 3.316 -0.391 1.00 98.31 232 MET A N 1
ATOM 1799 C CA . MET A 1 232 ? -9.875 1.945 -0.249 1.00 98.31 232 MET A CA 1
ATOM 1800 C C . MET A 1 232 ? -9.965 1.532 1.228 1.00 98.31 232 MET A C 1
ATOM 1802 O O . MET A 1 232 ? -10.975 0.971 1.666 1.00 98.31 232 MET A O 1
ATOM 1806 N N . LEU A 1 233 ? -8.926 1.833 2.016 1.00 98.12 233 LEU A N 1
ATOM 1807 C CA . LEU A 1 233 ? -8.875 1.489 3.438 1.00 98.12 233 LEU A CA 1
ATOM 1808 C C . LEU A 1 233 ? -9.889 2.291 4.254 1.00 98.12 233 LEU A C 1
ATOM 1810 O O . LEU A 1 233 ? -10.562 1.704 5.094 1.00 98.12 233 LEU A O 1
ATOM 1814 N N . LEU A 1 234 ? -10.065 3.586 3.984 1.00 97.38 234 LEU A N 1
ATOM 1815 C CA . LEU A 1 234 ? -11.103 4.401 4.623 1.00 97.38 234 LEU A CA 1
ATOM 1816 C C . LEU A 1 234 ? -12.508 3.930 4.231 1.00 97.38 234 LEU A C 1
ATOM 1818 O O . LEU A 1 234 ? -13.391 3.861 5.080 1.00 97.38 234 LEU A O 1
ATOM 1822 N N . THR A 1 235 ? -12.721 3.523 2.980 1.00 97.31 235 THR A N 1
ATOM 1823 C CA . THR A 1 235 ? -13.998 2.922 2.565 1.00 97.31 235 THR A CA 1
ATOM 1824 C C . THR A 1 235 ? -14.301 1.671 3.391 1.00 97.31 235 THR A C 1
ATOM 1826 O O . THR A 1 235 ? -15.376 1.569 3.978 1.00 97.31 235 THR A O 1
ATOM 1829 N N . SER A 1 236 ? -13.322 0.775 3.537 1.00 96.94 236 SER A N 1
ATOM 1830 C CA . SER A 1 236 ? -13.481 -0.457 4.322 1.00 96.94 236 SER A CA 1
ATOM 1831 C C . SER A 1 236 ? -13.594 -0.204 5.831 1.00 96.94 236 SER A C 1
ATOM 1833 O O . SER A 1 236 ? -14.361 -0.876 6.512 1.00 96.94 236 SER A O 1
ATOM 1835 N N . LEU A 1 237 ? -12.891 0.800 6.365 1.00 96.19 237 LEU A N 1
ATOM 1836 C CA . LEU A 1 237 ? -13.060 1.250 7.751 1.00 96.19 237 LEU A CA 1
ATOM 1837 C C . LEU A 1 237 ? -14.465 1.812 7.987 1.00 96.19 237 LEU A C 1
ATOM 1839 O O . LEU A 1 237 ? -15.026 1.612 9.056 1.00 96.19 237 LEU A O 1
ATOM 1843 N N . GLY A 1 238 ? -15.058 2.478 6.996 1.00 95.25 238 GLY A N 1
ATOM 1844 C CA . GLY A 1 238 ? -16.449 2.923 7.064 1.00 95.25 238 GLY A CA 1
ATOM 1845 C C . GLY A 1 238 ? -17.433 1.771 7.265 1.00 95.25 238 GLY A C 1
ATOM 1846 O O . GLY A 1 238 ? -18.423 1.939 7.972 1.00 95.25 238 GLY A O 1
ATOM 1847 N N . GLU A 1 239 ? -17.149 0.602 6.686 1.00 94.31 239 GLU A N 1
ATOM 1848 C CA . GLU A 1 239 ? -17.933 -0.615 6.911 1.00 94.31 239 GLU A CA 1
ATOM 1849 C C . GLU A 1 239 ? -17.682 -1.200 8.305 1.00 94.31 239 GLU A C 1
ATOM 1851 O O . GLU A 1 239 ? -18.638 -1.505 9.018 1.00 94.31 239 GLU A O 1
ATOM 1856 N N . ASP A 1 240 ? -16.416 -1.278 8.727 1.00 94.88 240 ASP A N 1
ATOM 1857 C CA . ASP A 1 240 ? -16.045 -1.769 10.061 1.00 94.88 240 ASP A CA 1
ATOM 1858 C C . ASP A 1 240 ? -16.652 -0.907 11.182 1.00 94.88 240 ASP A C 1
ATOM 1860 O O . ASP A 1 240 ? -17.059 -1.427 12.215 1.00 94.88 240 ASP A O 1
ATOM 1864 N N . PHE A 1 241 ? -16.745 0.409 10.989 1.00 95.00 241 PHE A N 1
ATOM 1865 C CA . PHE A 1 241 ? -17.274 1.372 11.962 1.00 95.00 241 PHE A CA 1
ATOM 1866 C C . PHE A 1 241 ? -18.709 1.826 11.650 1.00 95.00 241 PHE A C 1
ATOM 1868 O O . PHE A 1 241 ? -19.173 2.828 12.198 1.00 95.00 241 PHE A O 1
ATOM 1875 N N . ALA A 1 242 ? -19.437 1.118 10.780 1.00 94.00 242 ALA A N 1
ATOM 1876 C CA . ALA A 1 242 ? -20.777 1.530 10.359 1.00 94.00 242 ALA A CA 1
ATOM 1877 C C . ALA A 1 242 ? -21.754 1.777 11.533 1.00 94.00 242 ALA A C 1
ATOM 1879 O O . ALA A 1 242 ? -22.449 2.799 11.499 1.00 94.00 242 ALA A O 1
ATOM 1880 N N . PRO A 1 243 ? -21.806 0.932 12.589 1.00 92.00 243 PRO A N 1
ATOM 1881 C CA . PRO A 1 243 ? -22.652 1.200 13.753 1.00 92.00 243 PRO A CA 1
ATOM 1882 C C . PRO A 1 243 ? -22.269 2.503 14.469 1.00 92.00 243 PRO A C 1
ATOM 1884 O O . PRO A 1 243 ? -23.129 3.354 14.694 1.00 92.00 243 PRO A O 1
ATOM 1887 N N . ASP A 1 244 ? -20.981 2.721 14.746 1.00 91.88 244 ASP A N 1
ATOM 1888 C CA . ASP A 1 244 ? -20.488 3.924 15.429 1.00 91.88 244 ASP A CA 1
ATOM 1889 C C . ASP A 1 244 ? -20.746 5.208 14.631 1.00 91.88 244 ASP A C 1
ATOM 1891 O O . ASP A 1 244 ? -21.111 6.249 15.190 1.00 91.88 244 ASP A O 1
ATOM 1895 N N . LEU A 1 245 ? -20.572 5.149 13.308 1.00 93.50 245 LEU A N 1
ATOM 1896 C CA . LEU A 1 245 ? -20.848 6.263 12.400 1.00 93.50 245 LEU A CA 1
ATOM 1897 C C . LEU A 1 245 ? -22.343 6.591 12.328 1.00 93.50 245 LEU A C 1
ATOM 1899 O O . LEU A 1 245 ? -22.708 7.754 12.120 1.00 93.50 245 LEU A O 1
ATOM 1903 N N . ALA A 1 246 ? -23.214 5.593 12.479 1.00 94.69 246 ALA A N 1
ATOM 1904 C CA . ALA A 1 246 ? -24.658 5.792 12.531 1.00 94.69 246 ALA A CA 1
ATOM 1905 C C . ALA A 1 246 ? -25.081 6.414 13.868 1.00 94.69 246 ALA A C 1
ATOM 1907 O O . ALA A 1 246 ? -25.786 7.423 13.879 1.00 94.69 246 ALA A O 1
ATOM 1908 N N . GLU A 1 247 ? -24.590 5.877 14.988 1.00 93.69 247 GLU A N 1
ATOM 1909 C CA . GLU A 1 247 ? -24.885 6.380 16.337 1.00 93.69 247 GLU A CA 1
ATOM 1910 C C . GLU A 1 247 ? -24.441 7.833 16.548 1.00 93.69 247 GLU A C 1
ATOM 1912 O O . GLU A 1 247 ? -25.082 8.588 17.278 1.00 93.69 247 GLU A O 1
ATOM 1917 N N . THR A 1 248 ? -23.350 8.244 15.899 1.00 91.62 248 THR A N 1
ATOM 1918 C CA . THR A 1 248 ? -22.812 9.612 15.981 1.00 91.62 248 THR A CA 1
ATOM 1919 C C . THR A 1 248 ? -23.372 10.571 14.933 1.00 91.62 248 THR A C 1
ATOM 1921 O O . THR A 1 248 ? -23.042 11.756 14.959 1.00 91.62 248 THR A O 1
ATOM 1924 N N . GLY A 1 249 ? -24.206 10.095 14.003 1.00 94.19 249 GLY A N 1
ATOM 1925 C CA . GLY A 1 249 ? -24.737 10.913 12.909 1.00 94.19 249 GLY A CA 1
ATOM 1926 C C . GLY A 1 249 ? -23.689 11.339 11.869 1.00 94.19 249 GLY A C 1
ATOM 1927 O O . GLY A 1 249 ? -23.931 12.272 11.106 1.00 94.19 249 GLY A O 1
ATOM 1928 N N . LEU A 1 250 ? -22.531 10.671 11.813 1.00 94.75 250 LEU A N 1
ATOM 1929 C CA . LEU A 1 250 ? -21.419 11.000 10.909 1.00 94.75 250 LEU A CA 1
ATOM 1930 C C . LEU A 1 250 ? -21.455 10.248 9.574 1.00 94.75 250 LEU A C 1
ATOM 1932 O O . LEU A 1 250 ? -20.642 10.531 8.698 1.00 94.75 250 LEU A O 1
ATOM 1936 N N . THR A 1 251 ? -22.403 9.326 9.389 1.00 95.81 251 THR A N 1
ATOM 1937 C CA . THR A 1 251 ? -22.499 8.474 8.186 1.00 95.81 251 THR A CA 1
ATOM 1938 C C . THR A 1 251 ? -22.462 9.275 6.878 1.00 95.81 251 THR A C 1
ATOM 1940 O O . THR A 1 251 ? -21.730 8.927 5.953 1.00 95.81 251 THR A O 1
ATOM 1943 N N . GLU A 1 252 ? -23.223 10.368 6.787 1.00 96.38 252 GLU A N 1
ATOM 1944 C CA . GLU A 1 252 ? -23.279 11.175 5.562 1.00 96.38 252 GLU A CA 1
ATOM 1945 C C . GLU A 1 252 ? -22.003 12.003 5.353 1.00 96.38 252 GLU A C 1
ATOM 1947 O O . GLU A 1 252 ? -21.525 12.128 4.228 1.00 96.38 252 GLU A O 1
ATOM 1952 N N . SER A 1 253 ? -21.411 12.529 6.429 1.00 95.62 253 SER A N 1
ATOM 1953 C CA . SER A 1 253 ? -20.121 13.226 6.365 1.00 95.62 253 SER A CA 1
ATOM 1954 C C . SER A 1 253 ? -19.006 12.288 5.900 1.00 95.62 253 SER A C 1
ATOM 1956 O O . SER A 1 253 ? -18.205 12.670 5.051 1.00 95.62 253 SER A O 1
ATOM 1958 N N . TRP A 1 254 ? -18.998 11.045 6.393 1.00 96.19 254 TRP A N 1
ATOM 1959 C CA . TRP A 1 254 ? -18.057 10.010 5.969 1.00 96.19 254 TRP A CA 1
ATOM 1960 C C . TRP A 1 254 ? -18.195 9.699 4.480 1.00 96.19 254 TRP A C 1
ATOM 1962 O O . TRP A 1 254 ? -17.214 9.706 3.745 1.00 96.19 254 TRP A O 1
ATOM 1972 N N . ARG A 1 255 ? -19.430 9.499 4.003 1.00 95.12 255 ARG A N 1
ATOM 1973 C CA . ARG A 1 255 ? -19.691 9.238 2.584 1.00 95.12 255 ARG A CA 1
ATOM 1974 C C . ARG A 1 255 ? -19.231 10.389 1.692 1.00 95.12 255 ARG A C 1
ATOM 1976 O O . ARG A 1 255 ? -18.641 10.133 0.652 1.00 95.12 255 ARG A O 1
ATOM 1983 N N . LYS A 1 256 ? -19.478 11.637 2.099 1.00 95.25 256 LYS A N 1
ATOM 1984 C CA . LYS A 1 256 ? -19.035 12.826 1.354 1.00 95.25 256 LYS A CA 1
ATOM 1985 C C . LYS A 1 256 ? -17.520 12.971 1.308 1.00 95.25 256 LYS A C 1
ATOM 1987 O O . LYS A 1 256 ? -17.012 13.450 0.309 1.00 95.25 256 LYS A O 1
ATOM 1992 N N . MET A 1 257 ? -16.815 12.577 2.367 1.00 94.50 257 MET A N 1
ATOM 1993 C CA . MET A 1 257 ? -15.350 12.583 2.391 1.00 94.50 257 MET A CA 1
ATOM 1994 C C . MET A 1 257 ? -14.752 11.596 1.374 1.00 94.50 257 MET A C 1
ATOM 1996 O O . MET A 1 257 ? -13.671 11.847 0.854 1.00 94.50 257 MET A O 1
ATOM 2000 N N . LEU A 1 258 ? -15.438 10.481 1.103 1.00 93.69 258 LEU A N 1
ATOM 2001 C CA . LEU A 1 258 ? -14.982 9.433 0.181 1.00 93.69 258 LEU A CA 1
ATOM 2002 C C . LEU A 1 258 ? -15.414 9.642 -1.283 1.00 93.69 258 LEU A C 1
ATOM 2004 O O . LEU A 1 258 ? -14.979 8.874 -2.140 1.00 93.69 258 LEU A O 1
ATOM 2008 N N . ALA A 1 259 ? -16.301 10.604 -1.553 1.00 87.06 259 ALA A N 1
ATOM 2009 C CA . ALA A 1 259 ? -16.889 10.861 -2.871 1.00 87.06 259 ALA A CA 1
ATOM 2010 C C . ALA A 1 259 ? -16.045 11.839 -3.699 1.00 87.06 259 ALA A C 1
ATOM 2012 O O . ALA A 1 259 ? -15.935 11.602 -4.923 1.00 87.06 259 ALA A O 1
#

Radius of gyration: 27.71 Å; chains: 1; bounding box: 52×74×101 Å